Protein AF-A0A1D6FUI3-F1 (afdb_monomer)

Foldseek 3Di:
DFQDPVLLVVLVVLQQVQFDQDPVPRFTKDALVSLVVSLVVSCVPVNDNCNVLSDPVNLVVADADPVRIGGVVVSSVVSVLVRVLVVLLVQLCVLVPVNPQKDALVSQLVSLLVCQVLQQLNPPPDPLCSSLLSNQLSVVQCVQQVPVQQRIGGSVSSSVDVSVVLSVVSNDDDPDDCDLVNLCVRCSGPSNSVVVVVQQVVLCPVPPQAHDLVSVCPRPNNPDDSVRSVVCCVQQADPDVDDDGDPHDDDDDDDDDDDDDDSDDDDDDDDDDDDDDDDDDD

Radius of gyration: 24.37 Å; Cα contacts (8 Å, |Δi|>4): 267; chains: 1; bounding box: 62×45×65 Å

Solvent-accessible surface area (backbone atoms only — not comparable to full-atom values): 17085 Å² total; per-residue (Å²): 119,82,74,54,70,69,45,51,53,53,44,52,52,49,50,65,78,60,40,47,67,37,90,89,76,68,46,54,23,33,39,68,66,42,47,55,49,45,40,51,54,42,32,72,77,70,27,76,68,56,48,80,65,63,36,74,74,53,63,67,72,52,73,57,49,99,84,58,28,29,55,48,63,67,52,50,52,51,52,51,51,54,45,52,55,50,50,53,51,49,59,52,54,74,51,24,87,84,69,81,59,42,33,41,65,67,38,41,25,50,53,49,56,70,45,44,89,65,20,52,69,51,68,84,59,55,77,88,46,50,64,56,48,23,53,55,50,34,51,54,47,40,67,71,45,21,82,80,41,76,68,45,28,37,49,74,49,43,78,70,32,67,63,48,50,50,50,56,57,33,42,54,75,68,93,55,87,76,47,76,67,63,42,53,70,36,78,64,31,66,65,35,49,48,52,55,50,52,56,48,59,71,40,28,82,85,67,78,39,33,64,52,75,73,32,56,41,55,45,80,84,41,71,61,50,69,70,56,55,53,47,52,41,71,75,72,37,74,86,54,98,58,85,77,57,83,54,77,59,95,81,77,81,93,72,96,68,93,72,90,85,79,84,81,57,81,83,87,78,90,78,92,83,77,92,76,90,78,89,83,80,134

pLDDT: mean 80.89, std 24.33, range [20.61, 98.38]

InterPro domains:
  IPR002048 EF-hand domain [PS50222] (83-118)
  IPR002048 EF-hand domain [PS50222] (191-226)
  IPR011992 EF-hand domain pair [SSF47473] (59-233)
  IPR018247 EF-Ha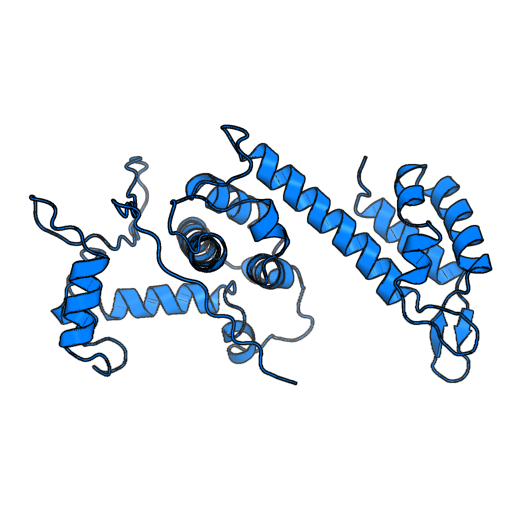nd 1, calcium-binding site [PS00018] (96-108)
  IPR039865 Serine/threonine-protein phosphatase 2A regulatory subunit B'' subunit gamma [PTHR12085] (2-244)

Organism: Zea mays (NCBI:txid4577)

Structure (mmCIF, N/CA/C/O backbone):
data_AF-A0A1D6FUI3-F1
#
_entry.id   AF-A0A1D6FUI3-F1
#
loop_
_atom_site.group_PDB
_atom_site.id
_atom_site.type_symbol
_atom_site.label_atom_id
_atom_site.label_alt_id
_atom_site.label_comp_id
_atom_site.label_asym_id
_atom_site.label_entity_id
_atom_site.label_seq_id
_atom_site.pdbx_PDB_ins_code
_atom_site.Cartn_x
_atom_site.Cartn_y
_atom_site.Cartn_z
_atom_site.occupancy
_atom_site.B_iso_or_equiv
_atom_site.auth_seq_id
_atom_site.auth_comp_id
_atom_site.auth_asym_id
_atom_site.auth_atom_id
_atom_site.pdbx_PDB_model_num
ATOM 1 N N . MET A 1 1 ? 0.658 -14.600 -16.348 1.00 67.56 1 MET A N 1
ATOM 2 C CA . MET A 1 1 ? 1.634 -14.792 -15.258 1.00 67.56 1 MET A CA 1
ATOM 3 C C . MET A 1 1 ? 2.207 -13.432 -14.888 1.00 67.56 1 MET A C 1
ATOM 5 O O . MET A 1 1 ? 2.470 -12.654 -15.803 1.00 67.56 1 MET A O 1
ATOM 9 N N . LEU A 1 2 ? 2.291 -13.111 -13.596 1.00 88.75 2 LEU A N 1
ATOM 10 C CA . LEU A 1 2 ? 2.918 -11.879 -13.103 1.00 88.75 2 LEU A CA 1
ATOM 11 C C . LEU A 1 2 ? 4.449 -11.999 -13.124 1.00 88.75 2 LEU A C 1
ATOM 13 O O . LEU A 1 2 ? 4.964 -13.102 -13.296 1.00 88.75 2 LEU A O 1
ATOM 17 N N . LEU A 1 3 ? 5.142 -10.861 -13.016 1.00 91.50 3 LEU A N 1
ATOM 18 C CA . LEU A 1 3 ? 6.582 -10.843 -12.750 1.00 91.50 3 LEU A CA 1
ATOM 19 C C . LEU A 1 3 ? 6.783 -11.147 -11.258 1.00 91.50 3 LEU A C 1
ATOM 21 O O . LEU A 1 3 ? 6.050 -10.589 -10.443 1.00 91.50 3 LEU A O 1
ATOM 25 N N . ASN A 1 4 ? 7.710 -12.036 -10.921 1.00 91.38 4 ASN A N 1
ATOM 26 C CA . ASN A 1 4 ? 8.163 -12.284 -9.552 1.00 91.38 4 ASN A CA 1
ATOM 27 C C . ASN A 1 4 ? 9.347 -11.355 -9.197 1.00 91.38 4 ASN A C 1
ATOM 29 O O . ASN A 1 4 ? 9.695 -10.477 -9.986 1.00 91.38 4 ASN A O 1
ATOM 33 N N . ALA A 1 5 ? 9.940 -11.528 -8.011 1.00 89.88 5 ALA A N 1
ATOM 34 C CA . ALA A 1 5 ? 11.080 -10.723 -7.564 1.00 89.88 5 ALA A CA 1
ATOM 35 C C . ALA A 1 5 ? 12.290 -10.854 -8.508 1.00 89.88 5 ALA A C 1
ATOM 37 O O . ALA A 1 5 ? 12.749 -9.846 -9.034 1.00 89.88 5 ALA A O 1
ATOM 38 N N . ASP A 1 6 ? 12.705 -12.084 -8.828 1.00 93.94 6 ASP A N 1
ATOM 39 C CA . ASP A 1 6 ? 13.834 -12.345 -9.734 1.00 93.94 6 ASP A CA 1
ATOM 40 C C . ASP A 1 6 ? 13.632 -11.713 -11.123 1.00 93.94 6 ASP A C 1
ATOM 42 O O . ASP A 1 6 ? 14.564 -11.190 -11.731 1.00 93.94 6 ASP A O 1
ATOM 46 N N . ASP A 1 7 ? 12.398 -11.733 -11.638 1.00 95.56 7 ASP A N 1
ATOM 47 C CA . ASP A 1 7 ? 12.050 -11.113 -12.915 1.00 95.56 7 ASP A CA 1
ATOM 48 C C . ASP A 1 7 ? 12.175 -9.584 -12.871 1.00 95.56 7 ASP A C 1
ATOM 50 O O . ASP A 1 7 ? 12.545 -8.963 -13.869 1.00 95.56 7 ASP A O 1
ATOM 54 N N . LEU A 1 8 ? 11.788 -8.967 -11.750 1.00 94.38 8 LEU A N 1
ATOM 55 C CA . LEU A 1 8 ? 11.889 -7.523 -11.549 1.00 94.38 8 LEU A CA 1
ATOM 56 C C . LEU A 1 8 ? 13.357 -7.110 -11.417 1.00 94.38 8 LEU A C 1
ATOM 58 O O . LEU A 1 8 ? 13.773 -6.171 -12.095 1.00 94.38 8 LEU A O 1
ATOM 62 N N . ASP A 1 9 ? 14.154 -7.868 -10.666 1.00 94.81 9 ASP A N 1
ATOM 63 C CA . ASP A 1 9 ? 15.595 -7.642 -10.537 1.00 94.81 9 ASP A CA 1
ATOM 64 C C . ASP A 1 9 ? 16.310 -7.790 -11.885 1.00 94.81 9 ASP A C 1
ATOM 66 O O . ASP A 1 9 ? 17.073 -6.911 -12.292 1.00 94.81 9 ASP A O 1
ATOM 70 N N . ALA A 1 10 ? 15.999 -8.845 -12.644 1.00 96.38 10 ALA A N 1
ATOM 71 C CA . ALA A 1 10 ? 16.524 -9.030 -13.995 1.00 96.38 10 ALA A CA 1
ATOM 72 C C . ALA A 1 10 ? 16.124 -7.876 -14.932 1.00 96.38 10 ALA A C 1
ATOM 74 O O . ALA A 1 10 ? 16.934 -7.409 -15.735 1.00 96.38 10 ALA A O 1
ATOM 75 N N . MET A 1 11 ? 14.890 -7.370 -14.818 1.00 97.19 11 MET A N 1
ATOM 76 C CA . MET A 1 11 ? 14.443 -6.215 -15.599 1.00 97.19 11 MET A CA 1
ATOM 77 C C . MET A 1 11 ? 15.202 -4.944 -15.222 1.00 97.19 11 MET A C 1
ATOM 79 O O . MET A 1 11 ? 15.554 -4.168 -16.109 1.00 97.19 11 MET A O 1
ATOM 83 N N . TRP A 1 12 ? 15.459 -4.728 -13.932 1.00 97.12 12 TRP A N 1
ATOM 84 C CA . TRP A 1 12 ? 16.235 -3.588 -13.458 1.00 97.12 12 TRP A CA 1
ATOM 85 C C . TRP A 1 12 ? 17.663 -3.616 -14.001 1.00 97.12 12 TRP A C 1
ATOM 87 O O . TRP A 1 12 ? 18.123 -2.623 -14.564 1.00 97.12 12 TRP A O 1
ATOM 97 N N . VAL A 1 13 ? 18.330 -4.770 -13.923 1.00 96.44 13 VAL A N 1
ATOM 98 C CA . VAL A 1 13 ? 19.664 -4.970 -14.509 1.00 96.44 13 VAL A CA 1
ATOM 99 C C . VAL A 1 13 ? 19.638 -4.681 -16.011 1.00 96.44 13 VAL A C 1
ATOM 101 O O . VAL A 1 13 ? 20.426 -3.868 -16.491 1.00 96.44 13 VAL A O 1
ATOM 104 N N . CYS A 1 14 ? 18.673 -5.248 -16.741 1.00 96.50 14 CYS A N 1
ATOM 105 C CA . CYS A 1 14 ? 18.536 -5.026 -18.179 1.00 96.50 14 CYS A CA 1
ATOM 106 C C . CYS A 1 14 ? 18.325 -3.545 -18.534 1.00 96.50 14 CYS A C 1
ATOM 108 O O . CYS A 1 14 ? 18.884 -3.071 -19.523 1.00 96.50 14 CYS A O 1
ATOM 110 N N . LEU A 1 15 ? 17.528 -2.807 -17.753 1.00 96.88 15 LEU A N 1
ATOM 111 C CA . LEU A 1 15 ? 17.328 -1.370 -17.948 1.00 96.88 15 LEU A CA 1
ATOM 112 C C . LEU A 1 15 ? 18.642 -0.607 -17.775 1.00 96.88 15 LEU A C 1
ATOM 114 O O . LEU A 1 15 ? 18.976 0.215 -18.623 1.00 96.88 15 LEU A O 1
ATOM 118 N N . ARG A 1 16 ? 19.395 -0.893 -16.709 1.00 96.38 16 ARG A N 1
ATOM 119 C CA . ARG A 1 16 ? 20.653 -0.201 -16.405 1.00 96.38 16 ARG A CA 1
ATOM 120 C C . ARG A 1 16 ? 21.752 -0.476 -17.426 1.00 96.38 16 ARG A C 1
ATOM 122 O O . ARG A 1 16 ? 22.440 0.453 -17.832 1.00 96.38 16 ARG A O 1
ATOM 129 N N . GLU A 1 17 ? 21.893 -1.720 -17.876 1.00 95.38 17 GLU A N 1
ATOM 130 C CA . GLU A 1 17 ? 22.922 -2.112 -18.852 1.00 95.38 17 GLU A CA 1
ATOM 131 C C . GLU A 1 17 ? 22.712 -1.506 -20.246 1.00 95.38 17 GLU A C 1
ATOM 133 O O . GLU A 1 17 ? 23.662 -1.389 -21.016 1.00 95.38 17 GLU A O 1
ATOM 138 N N . ASN A 1 18 ? 21.479 -1.117 -20.572 1.00 93.50 18 ASN A N 1
ATOM 139 C CA . ASN A 1 18 ? 21.094 -0.652 -21.906 1.00 93.50 18 ASN A CA 1
ATOM 140 C C . ASN A 1 18 ? 20.599 0.805 -21.910 1.00 93.50 18 ASN A C 1
ATOM 142 O O . ASN A 1 18 ? 20.028 1.259 -22.902 1.00 93.50 18 ASN A O 1
ATOM 146 N N . CYS A 1 19 ? 20.776 1.534 -20.806 1.00 93.50 19 CYS A N 1
ATOM 147 C CA . CYS A 1 19 ? 20.433 2.950 -20.726 1.00 93.50 19 CYS A CA 1
ATOM 148 C C . CYS A 1 19 ? 21.593 3.849 -21.171 1.00 93.50 19 CYS A C 1
ATOM 150 O O . CYS A 1 19 ? 22.756 3.450 -21.233 1.00 93.50 19 CYS A O 1
ATOM 152 N N . VAL A 1 20 ? 21.260 5.104 -21.451 1.00 93.06 20 VAL A N 1
ATOM 153 C CA . VAL A 1 20 ? 22.206 6.195 -21.662 1.00 93.06 20 VAL A CA 1
ATOM 154 C C . VAL A 1 20 ? 22.301 7.006 -20.377 1.00 93.06 20 VAL A C 1
ATOM 156 O O . VAL A 1 20 ? 21.287 7.457 -19.842 1.00 93.06 20 VAL A O 1
ATOM 159 N N . ILE A 1 21 ? 23.524 7.235 -19.909 1.00 92.44 21 ILE A N 1
ATOM 160 C CA . ILE A 1 21 ? 23.791 8.142 -18.794 1.00 92.44 21 ILE A CA 1
ATOM 161 C C . ILE A 1 21 ? 23.912 9.558 -19.355 1.00 92.44 21 ILE A C 1
ATOM 163 O O . ILE A 1 21 ? 24.654 9.812 -20.301 1.00 92.44 21 ILE A O 1
ATOM 167 N N . ASP A 1 22 ? 23.139 10.479 -18.800 1.00 88.38 22 ASP A N 1
ATOM 168 C CA . ASP A 1 22 ? 23.198 11.894 -19.136 1.00 88.38 22 ASP A CA 1
ATOM 169 C C . ASP A 1 22 ? 24.471 12.517 -18.544 1.00 88.38 22 ASP A C 1
ATOM 171 O O . ASP A 1 22 ? 24.603 12.615 -17.328 1.00 88.38 22 ASP A O 1
ATOM 175 N N . ASP A 1 23 ? 25.412 12.945 -19.388 1.00 85.81 23 ASP A N 1
ATOM 176 C CA . ASP A 1 23 ? 26.725 13.441 -18.941 1.00 85.81 23 ASP A CA 1
ATOM 177 C C . ASP A 1 23 ? 26.648 14.674 -18.023 1.00 85.81 23 ASP A C 1
ATOM 179 O O . ASP A 1 23 ? 27.554 14.916 -17.225 1.00 85.81 23 ASP A O 1
ATOM 183 N N . ALA A 1 24 ? 25.583 15.476 -18.133 1.00 85.94 24 ALA A N 1
ATOM 184 C CA . ALA A 1 24 ? 25.426 16.702 -17.356 1.00 85.94 24 ALA A CA 1
ATOM 185 C C . ALA A 1 24 ? 24.812 16.444 -15.975 1.00 85.94 24 ALA A C 1
ATOM 187 O O . ALA A 1 24 ? 25.145 17.132 -15.011 1.00 85.94 24 ALA A O 1
ATOM 188 N N . THR A 1 25 ? 23.898 15.476 -15.882 1.00 87.38 25 THR A N 1
ATOM 189 C CA . THR A 1 25 ? 23.107 15.216 -14.666 1.00 87.38 25 THR A CA 1
ATOM 190 C C . THR A 1 25 ? 23.429 13.885 -13.988 1.00 87.38 25 THR A C 1
ATOM 192 O O . THR A 1 25 ? 23.028 13.674 -12.848 1.00 87.38 25 THR A O 1
ATOM 195 N N . GLY A 1 26 ? 24.130 12.979 -14.670 1.00 88.62 26 GLY A N 1
ATOM 196 C CA . GLY A 1 26 ? 24.345 11.594 -14.248 1.00 88.62 26 GLY A CA 1
ATOM 197 C C . GLY A 1 26 ? 23.088 10.719 -14.314 1.00 88.62 26 GLY A C 1
ATOM 198 O O . GLY A 1 26 ? 23.107 9.591 -13.829 1.00 88.62 26 GLY A O 1
ATOM 199 N N . ALA A 1 27 ? 21.983 11.219 -14.876 1.00 90.19 27 ALA A N 1
ATOM 200 C CA . ALA A 1 27 ? 20.709 10.509 -14.882 1.00 90.19 27 ALA A CA 1
ATOM 201 C C . ALA A 1 27 ? 20.696 9.353 -15.898 1.00 90.19 27 ALA A C 1
ATOM 203 O O . ALA A 1 27 ? 21.010 9.544 -17.072 1.00 90.19 27 ALA A O 1
ATOM 204 N N . GLU A 1 28 ? 20.255 8.174 -15.459 1.00 96.00 28 GLU A N 1
ATOM 205 C CA . GLU A 1 28 ? 20.045 6.994 -16.306 1.00 96.00 28 GLU A CA 1
ATOM 206 C C . GLU A 1 28 ? 18.728 7.137 -17.105 1.00 96.00 28 GLU A C 1
ATOM 208 O O . GLU A 1 28 ? 17.625 7.206 -16.542 1.00 96.00 28 GLU A O 1
ATOM 213 N N . LYS A 1 29 ? 18.827 7.209 -18.437 1.00 96.44 29 LYS A N 1
ATOM 214 C CA . LYS A 1 29 ? 17.711 7.506 -19.352 1.00 96.44 29 LYS A CA 1
ATOM 215 C C . LYS A 1 29 ? 17.682 6.563 -20.554 1.00 96.44 29 LYS A C 1
ATOM 217 O O . LYS A 1 29 ? 18.692 5.989 -20.928 1.00 96.44 29 LYS A O 1
ATOM 222 N N . MET A 1 30 ? 16.533 6.444 -21.209 1.00 97.31 30 MET A N 1
ATOM 223 C CA . MET A 1 30 ? 16.385 5.672 -22.447 1.00 97.31 30 MET A CA 1
ATOM 224 C C . MET A 1 30 ? 15.485 6.400 -23.448 1.00 97.31 30 MET A C 1
ATOM 226 O O . MET A 1 30 ? 14.469 6.990 -23.070 1.00 97.31 30 MET A O 1
ATOM 230 N N . ASN A 1 31 ? 15.853 6.378 -24.729 1.00 96.88 31 ASN A N 1
ATOM 231 C CA . ASN A 1 31 ? 14.978 6.822 -25.813 1.00 96.88 31 ASN A CA 1
ATOM 232 C C . ASN A 1 31 ? 14.011 5.687 -26.234 1.00 96.88 31 ASN A C 1
ATOM 234 O O . ASN A 1 31 ? 13.982 4.612 -25.633 1.00 96.88 31 ASN A O 1
ATOM 238 N N . TYR A 1 32 ? 13.177 5.919 -27.251 1.00 97.38 32 TYR A N 1
ATOM 239 C CA . TYR A 1 32 ? 12.207 4.911 -27.697 1.00 97.38 32 TYR A CA 1
ATOM 240 C C . TYR A 1 32 ? 12.837 3.704 -28.422 1.00 97.38 32 TYR A C 1
ATOM 242 O O . TYR A 1 32 ? 12.298 2.598 -28.356 1.00 97.38 32 TYR A O 1
ATOM 250 N N . GLU A 1 33 ? 13.965 3.894 -29.105 1.00 97.06 33 GLU A N 1
ATOM 251 C CA . GLU A 1 33 ? 14.728 2.809 -29.729 1.00 97.06 33 GLU A CA 1
ATOM 252 C C . GLU A 1 33 ? 15.352 1.906 -28.658 1.00 97.06 33 GLU A C 1
ATOM 254 O O . GLU A 1 33 ? 15.118 0.696 -28.679 1.00 97.06 33 GLU A O 1
ATOM 259 N N . ASP A 1 34 ? 16.008 2.500 -27.655 1.00 97.19 34 ASP A N 1
ATOM 260 C CA . ASP A 1 34 ? 16.536 1.801 -26.476 1.00 97.19 34 ASP A CA 1
ATOM 261 C C . ASP A 1 34 ? 15.417 1.016 -25.775 1.00 97.19 34 ASP A C 1
ATOM 263 O O . ASP A 1 34 ? 15.559 -0.167 -25.475 1.00 97.19 34 ASP A O 1
ATOM 267 N N . PHE A 1 35 ? 14.248 1.640 -25.586 1.00 97.81 35 PHE A N 1
ATOM 268 C CA . PHE A 1 35 ? 13.070 1.007 -24.991 1.00 97.81 35 PHE A CA 1
ATOM 269 C C . PHE A 1 35 ? 12.616 -0.245 -25.757 1.00 97.81 35 PHE A C 1
ATOM 271 O O . PHE A 1 35 ? 12.266 -1.255 -25.144 1.00 97.81 35 PHE A O 1
ATOM 278 N N . CYS A 1 36 ? 12.623 -0.205 -27.094 1.00 97.62 36 CYS A N 1
ATOM 279 C CA . CYS A 1 36 ? 12.283 -1.358 -27.931 1.00 97.62 36 CYS A CA 1
ATOM 280 C C . CYS A 1 36 ? 13.367 -2.446 -27.884 1.00 97.62 36 CYS A C 1
ATOM 282 O O . CYS A 1 36 ? 13.050 -3.641 -27.893 1.00 97.62 36 CYS A O 1
ATOM 284 N N . HIS A 1 37 ? 14.637 -2.047 -27.812 1.00 97.06 37 HIS A N 1
ATOM 285 C CA . HIS A 1 37 ? 15.751 -2.974 -27.661 1.00 97.06 37 HIS A CA 1
ATOM 286 C C . HIS A 1 37 ? 15.686 -3.703 -26.313 1.00 97.06 37 HIS A C 1
ATOM 288 O O . HIS A 1 37 ? 15.616 -4.932 -26.285 1.00 97.06 37 HIS A O 1
ATOM 294 N N . ILE A 1 38 ? 15.569 -2.957 -25.211 1.00 97.19 38 ILE A N 1
ATOM 295 C CA . ILE A 1 38 ? 15.394 -3.482 -23.849 1.00 97.19 38 ILE A CA 1
ATOM 296 C C . ILE A 1 38 ? 14.188 -4.418 -23.781 1.00 97.19 38 ILE A C 1
ATOM 298 O O . ILE A 1 38 ? 14.271 -5.480 -23.171 1.00 97.19 38 ILE A O 1
ATOM 302 N N . ALA A 1 39 ? 13.078 -4.082 -24.446 1.00 97.31 39 ALA A N 1
ATOM 303 C CA . ALA A 1 39 ? 11.911 -4.958 -24.511 1.00 97.31 39 ALA A CA 1
ATOM 304 C C . ALA A 1 39 ? 12.240 -6.339 -25.098 1.00 97.31 39 ALA A C 1
ATOM 306 O O . ALA A 1 39 ? 11.708 -7.350 -24.634 1.00 97.31 39 ALA A O 1
ATOM 307 N N . THR A 1 40 ? 13.104 -6.382 -26.115 1.00 96.62 40 THR A N 1
ATOM 308 C CA . THR A 1 40 ? 13.555 -7.623 -26.757 1.00 96.62 40 THR A CA 1
ATOM 309 C C . THR A 1 40 ? 14.434 -8.420 -25.799 1.00 96.62 40 THR A C 1
ATOM 311 O O . THR A 1 40 ? 14.117 -9.574 -25.518 1.00 96.62 40 THR A O 1
ATOM 314 N N . VAL A 1 41 ? 15.439 -7.777 -25.198 1.00 96.31 41 VAL A N 1
ATOM 315 C CA . VAL A 1 41 ? 16.354 -8.402 -24.228 1.00 96.31 41 VAL A CA 1
ATOM 316 C C . VAL A 1 41 ? 15.598 -8.940 -23.005 1.00 96.31 41 VAL A C 1
ATOM 318 O O . VAL A 1 41 ? 15.722 -10.112 -22.656 1.00 96.31 41 VAL A O 1
ATOM 321 N N . CYS A 1 42 ? 14.718 -8.136 -22.404 1.00 96.06 42 CYS A N 1
ATOM 322 C CA . CYS A 1 42 ? 13.833 -8.567 -21.320 1.00 96.06 42 CYS A CA 1
ATOM 323 C C . CYS A 1 42 ? 12.939 -9.741 -21.738 1.00 96.06 42 CYS A C 1
ATOM 325 O O . CYS A 1 42 ? 12.668 -10.629 -20.935 1.00 96.06 42 CYS A O 1
ATOM 327 N N . THR A 1 43 ? 12.448 -9.770 -22.979 1.00 95.75 43 THR A N 1
ATOM 328 C CA . THR A 1 43 ? 11.606 -10.877 -23.453 1.00 95.75 43 THR A CA 1
ATOM 329 C C . THR A 1 43 ? 12.403 -12.175 -23.581 1.00 95.75 43 THR A C 1
ATOM 331 O O . THR A 1 43 ? 11.852 -13.241 -23.309 1.00 95.75 43 THR A O 1
ATOM 334 N N . GLU A 1 44 ? 13.675 -12.099 -23.965 1.00 95.25 44 GLU A N 1
ATOM 335 C CA . GLU A 1 44 ? 14.574 -13.254 -24.060 1.00 95.25 44 GLU A CA 1
ATOM 336 C C . GLU A 1 44 ? 14.989 -13.778 -22.681 1.00 95.25 44 GLU A C 1
ATOM 338 O O . GLU A 1 44 ? 14.961 -14.987 -22.461 1.00 95.25 44 GLU A O 1
ATOM 343 N N . GLN A 1 45 ? 15.315 -12.884 -21.742 1.00 93.88 45 GLN A N 1
ATOM 344 C CA . GLN A 1 45 ? 15.790 -13.260 -20.405 1.00 93.88 45 GLN A CA 1
ATOM 345 C C . GLN A 1 45 ? 14.655 -13.647 -19.441 1.00 93.88 45 GLN A C 1
ATOM 347 O O . GLN A 1 45 ? 14.771 -14.622 -18.705 1.00 93.88 45 GLN A O 1
ATOM 352 N N . ILE A 1 46 ? 13.545 -12.901 -19.450 1.00 95.06 46 ILE A N 1
ATOM 353 C CA . ILE A 1 46 ? 12.444 -13.021 -18.472 1.00 95.06 46 ILE A CA 1
ATOM 354 C C . ILE A 1 46 ? 11.234 -13.760 -19.073 1.00 95.06 46 ILE A C 1
ATOM 356 O O . ILE A 1 46 ? 10.436 -14.383 -18.366 1.00 95.06 46 ILE A O 1
ATOM 360 N N . GLY A 1 47 ? 11.057 -13.696 -20.395 1.00 94.44 47 GLY A N 1
ATOM 361 C CA . GLY A 1 47 ? 9.930 -14.294 -21.113 1.00 94.44 47 GLY A CA 1
ATOM 362 C C . GLY A 1 47 ? 8.779 -13.323 -21.411 1.00 94.44 47 GLY A C 1
ATOM 363 O O . GLY A 1 47 ? 8.766 -12.160 -21.021 1.00 94.44 47 GLY A O 1
ATOM 364 N N . GLN A 1 48 ? 7.734 -13.816 -22.088 1.00 93.88 48 GLN A N 1
ATOM 365 C CA . GLN A 1 48 ? 6.659 -12.987 -22.676 1.00 93.88 48 GLN A CA 1
ATOM 366 C C . GLN A 1 48 ? 5.846 -12.136 -21.677 1.00 93.88 48 GLN A C 1
ATOM 368 O O . GLN A 1 48 ? 5.151 -11.200 -22.078 1.00 93.88 48 GLN A O 1
ATOM 373 N N . LYS A 1 49 ? 5.911 -12.437 -20.376 1.00 92.56 49 LYS A N 1
ATOM 374 C CA . LYS A 1 49 ? 5.177 -11.728 -19.312 1.00 92.56 49 LYS A CA 1
ATOM 375 C C . LYS A 1 49 ? 5.588 -10.256 -19.150 1.00 92.56 49 LYS A C 1
ATOM 377 O O . LYS A 1 49 ? 4.757 -9.452 -18.721 1.00 92.56 49 LYS A O 1
ATOM 382 N N . CYS A 1 50 ? 6.812 -9.881 -19.530 1.00 92.31 50 CYS A N 1
ATOM 383 C CA . CYS A 1 50 ? 7.293 -8.497 -19.453 1.00 92.31 50 CYS A CA 1
ATOM 384 C C . CYS A 1 50 ? 6.805 -7.622 -20.626 1.00 92.31 50 CYS A C 1
ATOM 386 O O . CYS A 1 50 ? 6.649 -6.410 -20.482 1.00 92.31 50 CYS A O 1
ATOM 388 N N . LYS A 1 51 ? 6.461 -8.231 -21.768 1.00 92.94 51 LYS A N 1
ATOM 389 C CA . LYS A 1 51 ? 6.152 -7.537 -23.030 1.00 92.94 51 LYS A CA 1
ATOM 390 C C . LYS A 1 51 ? 5.026 -6.506 -22.918 1.00 92.94 51 LYS A C 1
ATOM 392 O O . LYS A 1 51 ? 5.064 -5.464 -23.563 1.00 92.94 51 LYS A O 1
ATOM 397 N N . ARG A 1 52 ? 4.034 -6.759 -22.058 1.00 94.00 52 ARG A N 1
ATOM 398 C CA . ARG A 1 52 ? 2.909 -5.834 -21.808 1.00 94.00 52 ARG A CA 1
ATOM 399 C C . ARG A 1 52 ? 3.341 -4.472 -21.249 1.00 94.00 52 ARG A C 1
ATOM 401 O O . ARG A 1 52 ? 2.606 -3.499 -21.403 1.00 94.00 52 ARG A O 1
ATOM 408 N N . PHE A 1 53 ? 4.499 -4.399 -20.591 1.00 96.56 53 PHE A N 1
ATOM 409 C CA . PHE A 1 53 ? 5.034 -3.150 -20.050 1.00 96.56 53 PHE A CA 1
ATOM 410 C C . PHE A 1 53 ? 5.696 -2.303 -21.139 1.00 96.56 53 PHE A C 1
ATOM 412 O O . PHE A 1 53 ? 5.577 -1.079 -21.108 1.00 96.56 53 PHE A O 1
ATOM 419 N N . PHE A 1 54 ? 6.256 -2.943 -22.165 1.00 96.94 54 PHE A N 1
ATOM 420 C CA . PHE A 1 54 ? 6.972 -2.301 -23.263 1.00 96.94 54 PHE A CA 1
ATOM 421 C C . PHE A 1 54 ? 6.074 -1.941 -24.458 1.00 96.94 54 PHE A C 1
ATOM 423 O O . PHE A 1 54 ? 6.341 -2.300 -25.602 1.00 96.94 54 PHE A O 1
ATOM 430 N N . SER A 1 55 ? 4.974 -1.228 -24.204 1.00 96.94 55 SER A N 1
ATOM 431 C CA . SER A 1 55 ? 4.106 -0.706 -25.271 1.00 96.94 55 SER A CA 1
ATOM 432 C C . SER A 1 55 ? 4.407 0.769 -25.576 1.00 96.94 55 SER A C 1
ATOM 434 O O . SER A 1 55 ? 4.771 1.507 -24.654 1.00 96.94 55 SER A O 1
ATOM 436 N N . PRO A 1 56 ? 4.179 1.249 -26.819 1.00 97.38 56 PRO A N 1
ATOM 437 C CA . PRO A 1 56 ? 4.303 2.674 -27.138 1.00 97.38 56 PRO A CA 1
ATOM 438 C C . PRO A 1 56 ? 3.438 3.544 -26.215 1.00 97.38 56 PRO A C 1
ATOM 440 O O . PRO A 1 56 ? 3.871 4.590 -25.739 1.00 97.38 56 PRO A O 1
ATOM 443 N N . SER A 1 57 ? 2.228 3.078 -25.888 1.00 97.25 57 SER A N 1
ATOM 444 C CA . SER A 1 57 ? 1.317 3.772 -24.975 1.00 97.25 57 SER A CA 1
ATOM 445 C C . SER A 1 57 ? 1.879 3.909 -23.561 1.00 97.25 57 SER A C 1
ATOM 447 O O . SER A 1 57 ? 1.602 4.911 -22.911 1.00 97.25 57 SER A O 1
ATOM 449 N N . ASN A 1 58 ? 2.659 2.938 -23.074 1.00 97.00 58 ASN A N 1
ATOM 450 C CA . ASN A 1 58 ? 3.320 3.056 -21.776 1.00 97.00 58 ASN A CA 1
ATOM 451 C C . ASN A 1 58 ? 4.499 4.024 -21.834 1.00 97.00 58 ASN A C 1
ATOM 453 O O . ASN A 1 58 ? 4.577 4.881 -20.964 1.00 97.00 58 ASN A O 1
ATOM 457 N N . PHE A 1 59 ? 5.345 3.959 -22.867 1.00 97.81 59 PHE A N 1
ATOM 458 C CA . PHE A 1 59 ? 6.436 4.925 -23.059 1.00 97.81 59 PHE A CA 1
ATOM 459 C C . PHE A 1 59 ? 5.914 6.372 -23.074 1.00 97.81 59 PHE A C 1
ATOM 461 O O . PHE A 1 59 ? 6.484 7.275 -22.464 1.00 97.81 59 PHE A O 1
ATOM 468 N N . MET A 1 60 ? 4.759 6.594 -23.707 1.00 97.31 60 MET A N 1
ATOM 469 C CA . MET A 1 60 ? 4.158 7.922 -23.789 1.00 97.31 60 MET A CA 1
ATOM 470 C C . MET A 1 60 ? 3.674 8.493 -22.448 1.00 97.31 60 MET A C 1
ATOM 472 O O . MET A 1 60 ? 3.536 9.711 -22.371 1.00 97.31 60 MET A O 1
ATOM 476 N N . LYS A 1 61 ? 3.481 7.674 -21.401 1.00 96.56 61 LYS A N 1
ATOM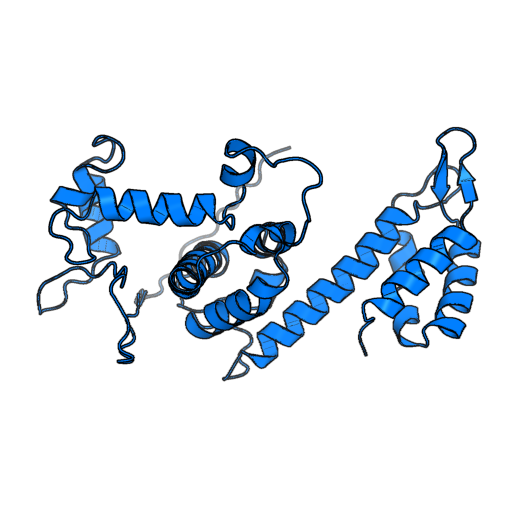 477 C CA . LYS A 1 61 ? 3.046 8.135 -20.065 1.00 96.56 61 LYS A CA 1
ATOM 478 C C . LYS A 1 61 ? 4.106 8.934 -19.313 1.00 96.56 61 LYS A C 1
ATOM 480 O O . LYS A 1 61 ? 3.751 9.671 -18.401 1.00 96.56 61 LYS A O 1
ATOM 485 N N . PHE A 1 62 ? 5.377 8.752 -19.653 1.00 97.12 62 PHE A N 1
ATOM 486 C CA . PHE A 1 62 ? 6.486 9.362 -18.928 1.00 97.12 62 PHE A CA 1
ATOM 487 C C . PHE A 1 62 ? 6.868 10.704 -19.544 1.00 97.12 62 PHE A C 1
ATOM 489 O O . PHE A 1 62 ? 6.773 10.896 -20.766 1.00 97.12 62 PHE A O 1
ATOM 496 N N . GLU A 1 63 ? 7.299 11.622 -18.683 1.00 95.19 63 GLU A N 1
ATOM 497 C CA . GLU A 1 63 ? 7.896 12.888 -19.091 1.00 95.19 63 GLU A CA 1
ATOM 498 C C . GLU A 1 63 ? 9.156 12.622 -19.916 1.00 95.19 63 GLU A C 1
ATOM 500 O O . GLU A 1 63 ? 9.929 11.709 -19.614 1.00 95.19 63 GLU A O 1
ATOM 505 N N . LYS A 1 64 ? 9.307 13.387 -20.998 1.00 95.50 64 LYS A N 1
ATOM 506 C CA . LYS A 1 64 ? 10.414 13.259 -21.943 1.00 95.50 64 LYS A CA 1
ATOM 507 C C . LYS A 1 64 ? 11.251 14.516 -21.874 1.00 95.50 64 LYS A C 1
ATOM 509 O O . LYS A 1 64 ? 10.690 15.607 -21.825 1.00 95.50 64 LYS A O 1
ATOM 514 N N . ASP A 1 65 ? 12.564 14.350 -21.911 1.00 93.62 65 ASP A N 1
ATOM 515 C CA . ASP A 1 65 ? 13.460 15.482 -22.105 1.00 93.62 65 ASP A CA 1
ATOM 516 C C . ASP A 1 65 ? 13.444 15.981 -23.561 1.00 93.62 65 ASP A C 1
ATOM 518 O O . ASP A 1 65 ? 12.779 15.410 -24.434 1.00 93.62 65 ASP A O 1
ATOM 522 N N . ASP A 1 66 ? 14.208 17.041 -23.835 1.00 92.38 66 ASP A N 1
ATOM 523 C CA . ASP A 1 66 ? 14.329 17.646 -25.168 1.00 92.38 66 ASP A CA 1
ATOM 524 C C . ASP A 1 66 ? 14.847 16.665 -26.236 1.00 92.38 66 ASP A C 1
ATOM 526 O O . ASP A 1 66 ? 14.649 16.874 -27.432 1.00 92.38 66 ASP A O 1
ATOM 530 N N . SER A 1 67 ? 15.494 15.573 -25.814 1.00 91.38 67 SER A N 1
ATOM 531 C CA . SER A 1 67 ? 15.977 14.495 -26.685 1.00 91.38 67 SER A CA 1
ATOM 532 C C . SER A 1 67 ? 14.975 13.342 -26.825 1.00 91.38 67 SER A C 1
ATOM 534 O O . SER A 1 67 ? 15.298 12.314 -27.423 1.00 91.38 67 SER A O 1
ATOM 536 N N . GLY A 1 68 ? 13.765 13.479 -26.276 1.00 94.19 68 GLY A N 1
ATOM 537 C CA . GLY A 1 68 ? 12.727 12.453 -26.319 1.00 94.19 68 GLY A CA 1
ATOM 538 C C . GLY A 1 68 ? 12.993 11.252 -25.406 1.00 94.19 68 GLY A C 1
ATOM 539 O O . GLY A 1 68 ? 12.400 10.193 -25.624 1.00 94.19 68 GLY A O 1
ATOM 540 N N . ARG A 1 69 ? 13.884 11.381 -24.415 1.00 96.12 69 ARG A N 1
ATOM 541 C CA . ARG A 1 69 ? 14.279 10.294 -23.505 1.00 96.12 69 ARG A CA 1
ATOM 542 C C . ARG A 1 69 ? 13.463 10.326 -22.224 1.00 96.12 69 ARG A C 1
ATOM 544 O O . ARG A 1 69 ? 13.092 11.397 -21.752 1.00 96.12 69 ARG A O 1
ATOM 551 N N . ILE A 1 70 ? 13.235 9.156 -21.637 1.00 97.31 70 ILE A N 1
ATOM 552 C CA . ILE A 1 70 ? 12.569 8.994 -20.340 1.00 97.31 70 ILE A CA 1
ATOM 553 C C . ILE A 1 70 ? 13.558 8.428 -19.318 1.00 97.31 70 ILE A C 1
ATOM 555 O O . ILE A 1 70 ? 14.436 7.644 -19.676 1.00 97.31 70 ILE A O 1
ATOM 559 N N . ALA A 1 71 ? 13.427 8.807 -18.048 1.00 96.69 71 ALA A N 1
ATOM 560 C CA . ALA A 1 71 ? 14.245 8.235 -16.979 1.00 96.69 71 ALA A CA 1
ATOM 561 C C . ALA A 1 71 ? 13.861 6.766 -16.719 1.00 96.69 71 ALA A C 1
ATOM 563 O O . ALA A 1 71 ? 12.671 6.430 -16.675 1.00 96.69 71 ALA A O 1
ATOM 564 N N . ILE A 1 72 ? 14.853 5.890 -16.517 1.00 97.25 72 ILE A N 1
ATOM 565 C CA . ILE A 1 72 ? 14.587 4.449 -16.358 1.00 97.25 72 ILE A CA 1
ATOM 566 C C . ILE A 1 72 ? 13.970 4.106 -14.997 1.00 97.25 72 ILE A C 1
ATOM 568 O O . ILE A 1 72 ? 13.124 3.216 -14.921 1.00 97.25 72 ILE A O 1
ATOM 572 N N . LEU A 1 73 ? 14.326 4.840 -13.935 1.00 95.06 73 LEU A N 1
ATOM 573 C CA . LEU A 1 73 ? 13.828 4.585 -12.580 1.00 95.06 73 LEU A CA 1
ATOM 574 C C . LEU A 1 73 ? 12.305 4.799 -12.468 1.00 95.06 73 LEU A C 1
ATOM 576 O O . LEU A 1 73 ? 11.619 3.871 -12.039 1.00 95.06 73 LEU A O 1
ATOM 580 N N . PRO A 1 74 ? 11.715 5.931 -12.913 1.00 95.75 74 PRO A N 1
ATOM 581 C CA . PRO A 1 74 ? 10.259 6.081 -12.942 1.00 95.75 74 PRO A CA 1
ATOM 582 C C . PRO A 1 74 ? 9.539 4.988 -13.742 1.00 95.75 74 PRO A C 1
ATOM 584 O O . PRO A 1 74 ? 8.466 4.536 -13.337 1.00 95.75 74 PRO A O 1
ATOM 587 N N . PHE A 1 75 ? 10.120 4.535 -14.859 1.00 97.62 75 PHE A N 1
ATOM 588 C CA . PHE A 1 75 ? 9.562 3.423 -15.629 1.00 97.62 75 PHE A CA 1
ATOM 589 C C . PHE A 1 75 ? 9.591 2.108 -14.841 1.00 97.62 75 PHE A C 1
ATOM 591 O O . PHE A 1 75 ? 8.573 1.417 -14.770 1.00 97.62 75 PHE A O 1
ATOM 598 N N . TYR A 1 76 ? 10.716 1.785 -14.205 1.00 96.62 76 TYR A N 1
ATOM 599 C CA . TYR A 1 76 ? 10.843 0.593 -13.371 1.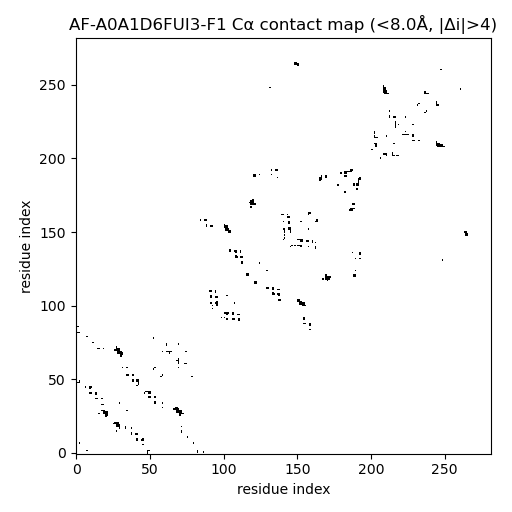00 96.62 76 TYR A CA 1
ATOM 600 C C . TYR A 1 76 ? 9.850 0.603 -12.199 1.00 96.62 76 TYR A C 1
ATOM 602 O O . TYR A 1 76 ? 9.102 -0.358 -12.008 1.00 96.62 76 TYR A O 1
ATOM 610 N N . LEU A 1 77 ? 9.733 1.734 -11.495 1.00 92.69 77 LEU A N 1
ATOM 611 C CA . LEU A 1 77 ? 8.763 1.915 -10.411 1.00 92.69 77 LEU A CA 1
ATOM 612 C C . LEU A 1 77 ? 7.313 1.763 -10.894 1.00 92.69 77 LEU A C 1
ATOM 614 O O . LEU A 1 77 ? 6.472 1.217 -10.179 1.00 92.69 77 LEU A O 1
ATOM 618 N N . TYR A 1 78 ? 6.999 2.186 -12.123 1.00 95.81 78 TYR A N 1
ATOM 619 C CA . TYR A 1 78 ? 5.694 1.929 -12.736 1.00 95.81 78 TYR A CA 1
ATOM 620 C C . TYR A 1 78 ? 5.432 0.430 -12.947 1.00 95.81 78 TYR A C 1
ATOM 622 O O . TYR A 1 78 ? 4.317 -0.039 -12.678 1.00 95.81 78 TYR A O 1
ATOM 630 N N . VAL A 1 79 ? 6.430 -0.325 -13.418 1.00 96.00 79 VAL A N 1
ATOM 631 C CA . VAL A 1 79 ? 6.315 -1.780 -13.595 1.00 96.00 79 VAL A CA 1
ATOM 632 C C . VAL A 1 79 ? 6.094 -2.455 -12.246 1.00 96.00 79 VAL A C 1
ATOM 634 O O . VAL A 1 79 ? 5.095 -3.164 -12.099 1.00 96.00 79 VAL A O 1
ATOM 637 N N . MET A 1 80 ? 6.948 -2.168 -11.257 1.00 92.62 80 MET A N 1
ATOM 638 C CA . MET A 1 80 ? 6.810 -2.670 -9.888 1.00 92.62 80 MET A CA 1
ATOM 639 C C . MET A 1 80 ? 5.417 -2.378 -9.332 1.00 92.62 80 MET A C 1
ATOM 641 O O . MET A 1 80 ? 4.688 -3.303 -8.987 1.00 92.62 80 MET A O 1
ATOM 645 N N . ARG A 1 81 ? 4.985 -1.110 -9.347 1.00 91.50 81 ARG A N 1
ATOM 646 C CA . ARG A 1 81 ? 3.667 -0.703 -8.839 1.00 91.50 81 ARG A CA 1
ATOM 647 C C . ARG A 1 81 ? 2.528 -1.440 -9.535 1.00 91.50 81 ARG A C 1
ATOM 649 O O . ARG A 1 81 ? 1.565 -1.841 -8.887 1.00 91.50 81 ARG A O 1
ATOM 656 N N . THR A 1 82 ? 2.617 -1.631 -10.851 1.00 93.56 82 THR A N 1
ATOM 657 C CA . THR A 1 82 ? 1.593 -2.363 -11.609 1.00 93.56 82 THR A CA 1
ATOM 658 C C . THR A 1 82 ? 1.542 -3.836 -11.200 1.00 93.56 82 THR A C 1
ATOM 660 O O . THR A 1 82 ? 0.451 -4.397 -11.074 1.00 93.56 82 THR A O 1
ATOM 663 N N . VAL A 1 83 ? 2.698 -4.468 -10.983 1.00 93.38 83 VAL A N 1
ATOM 664 C CA . VAL A 1 83 ? 2.788 -5.850 -10.494 1.00 93.38 83 VAL A CA 1
ATOM 665 C C . VAL A 1 83 ? 2.228 -5.950 -9.077 1.00 93.38 83 VAL A C 1
ATOM 667 O O . VAL A 1 83 ? 1.307 -6.737 -8.878 1.00 93.38 83 VAL A O 1
ATOM 670 N N . SER A 1 84 ? 2.672 -5.101 -8.146 1.00 91.81 84 SER A N 1
ATOM 671 C CA . SER A 1 84 ? 2.216 -5.092 -6.749 1.00 91.81 84 SER A CA 1
ATOM 672 C C . SER A 1 84 ? 0.711 -4.859 -6.625 1.00 91.81 84 SER A C 1
ATOM 674 O O . SER A 1 84 ? 0.038 -5.589 -5.908 1.00 91.81 84 SER A O 1
ATOM 676 N N . LEU A 1 85 ? 0.140 -3.907 -7.376 1.00 93.62 85 LEU A N 1
ATOM 677 C CA . LEU A 1 85 ? -1.312 -3.682 -7.380 1.00 93.62 85 LEU A CA 1
ATOM 678 C C . LEU A 1 85 ? -2.085 -4.852 -7.997 1.00 93.62 85 LEU A C 1
ATOM 680 O O . LEU A 1 85 ? -3.217 -5.120 -7.598 1.00 93.62 85 LEU A O 1
ATOM 684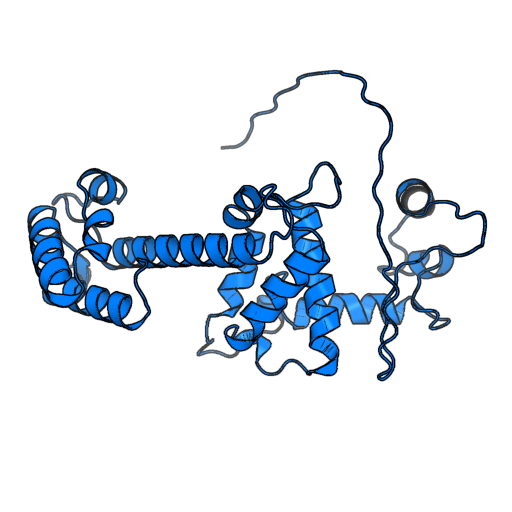 N N . THR A 1 86 ? -1.503 -5.544 -8.981 1.00 95.12 86 THR A N 1
ATOM 685 C CA . THR A 1 86 ? -2.148 -6.735 -9.545 1.00 95.12 86 THR A CA 1
ATOM 686 C C . THR A 1 86 ? -2.086 -7.903 -8.566 1.00 95.12 86 THR A C 1
ATOM 688 O O . THR A 1 86 ? -3.085 -8.601 -8.437 1.00 95.12 86 THR A O 1
ATOM 691 N N . GLN A 1 87 ? -0.966 -8.086 -7.862 1.00 94.75 87 GLN A N 1
ATOM 692 C CA . GLN A 1 87 ? -0.824 -9.107 -6.826 1.00 94.75 87 GLN A CA 1
ATOM 693 C C . GLN A 1 87 ? -1.798 -8.846 -5.674 1.00 94.75 87 GLN A C 1
ATOM 695 O O . GLN A 1 87 ? -2.635 -9.694 -5.405 1.00 94.75 87 GLN A O 1
ATOM 700 N N . ALA A 1 88 ? -1.822 -7.626 -5.129 1.00 96.12 88 ALA A N 1
ATOM 701 C CA . ALA A 1 88 ? -2.769 -7.233 -4.087 1.00 96.12 88 ALA A CA 1
ATOM 702 C C . ALA A 1 88 ? -4.229 -7.473 -4.501 1.00 96.12 88 ALA A C 1
ATOM 704 O O . ALA A 1 88 ? -5.048 -7.906 -3.698 1.00 96.12 88 ALA A O 1
ATOM 705 N N . ARG A 1 89 ? -4.570 -7.228 -5.775 1.00 97.62 89 ARG A N 1
ATOM 706 C CA . ARG A 1 89 ? -5.907 -7.535 -6.292 1.00 97.62 89 ARG A CA 1
ATOM 707 C C . ARG A 1 89 ? -6.206 -9.031 -6.267 1.00 97.62 89 ARG A C 1
ATOM 709 O O . ARG A 1 89 ? -7.338 -9.386 -5.955 1.00 97.62 89 ARG A O 1
ATOM 716 N N . ILE A 1 90 ? -5.247 -9.868 -6.662 1.00 96.38 90 ILE A N 1
ATOM 717 C CA . ILE A 1 90 ? -5.390 -11.328 -6.638 1.00 96.38 90 ILE A CA 1
ATOM 718 C C . ILE A 1 90 ? -5.569 -11.784 -5.193 1.00 96.38 90 ILE A C 1
ATOM 720 O O . ILE A 1 90 ? -6.594 -12.384 -4.903 1.00 96.38 90 ILE A O 1
ATOM 724 N N . ASP A 1 91 ? -4.671 -11.383 -4.293 1.00 96.94 91 ASP A N 1
ATOM 725 C CA . ASP A 1 91 ? -4.696 -11.761 -2.875 1.00 96.94 91 ASP A CA 1
ATOM 726 C C . ASP A 1 91 ? -6.027 -11.385 -2.206 1.00 96.94 91 ASP A C 1
ATOM 728 O O . ASP A 1 91 ? -6.639 -12.188 -1.510 1.00 96.94 91 ASP A O 1
ATOM 732 N N . MET A 1 92 ? -6.529 -10.170 -2.456 1.00 98.06 92 MET A N 1
ATOM 733 C CA . MET A 1 92 ? -7.841 -9.749 -1.956 1.00 98.06 92 MET A CA 1
ATOM 734 C C . MET A 1 92 ? -8.986 -10.554 -2.580 1.00 98.06 92 MET A C 1
ATOM 736 O O . MET A 1 92 ? -9.954 -10.851 -1.898 1.00 98.06 92 MET A O 1
ATOM 740 N N . SER A 1 93 ? -8.900 -10.900 -3.868 1.00 97.75 93 SER A N 1
ATOM 741 C CA . SER A 1 93 ? -9.954 -11.679 -4.536 1.00 97.75 93 SER A CA 1
ATOM 742 C C . SER A 1 93 ? -9.973 -13.141 -4.080 1.00 97.75 93 SER A C 1
ATOM 744 O O . SER A 1 93 ? -11.013 -13.776 -4.156 1.00 97.75 93 SER A O 1
ATOM 746 N N . GLU A 1 94 ? -8.843 -13.686 -3.623 1.00 97.81 94 GLU A N 1
ATOM 747 C CA . GLU A 1 94 ? -8.782 -15.022 -3.012 1.00 97.81 94 GLU A CA 1
ATOM 748 C C . GLU A 1 94 ? -9.448 -15.059 -1.630 1.00 97.81 94 GLU A C 1
ATOM 750 O O . GLU A 1 94 ? -9.915 -16.114 -1.206 1.00 97.81 94 GLU A O 1
ATOM 755 N N . LEU A 1 95 ? -9.501 -13.912 -0.946 1.00 97.75 95 LEU A N 1
ATOM 756 C CA . LEU A 1 95 ? -10.151 -13.745 0.355 1.00 97.75 95 LEU A CA 1
ATOM 757 C C . LEU A 1 95 ? -11.626 -13.340 0.258 1.00 97.75 95 LEU A C 1
ATOM 759 O O . LEU A 1 95 ? -12.297 -13.368 1.277 1.00 97.75 95 LEU A O 1
ATOM 763 N N . ASP A 1 96 ? -12.105 -12.946 -0.921 1.00 97.81 96 ASP A N 1
ATOM 764 C CA . ASP A 1 96 ? -13.499 -12.582 -1.200 1.00 97.81 96 ASP A CA 1
ATOM 765 C C . ASP A 1 96 ? -14.345 -13.863 -1.340 1.00 97.81 96 ASP A C 1
ATOM 767 O O . ASP A 1 96 ? -14.444 -14.453 -2.424 1.00 97.81 96 ASP A O 1
ATOM 771 N N . GLU A 1 97 ? -14.909 -14.336 -0.221 1.00 95.56 97 GLU A N 1
ATOM 772 C CA . GLU A 1 97 ? -15.555 -15.653 -0.126 1.00 95.56 97 GLU A CA 1
ATOM 773 C C . GLU A 1 97 ? -16.806 -15.781 -1.013 1.00 95.56 97 GLU A C 1
ATOM 775 O O . GLU A 1 97 ? -17.114 -16.876 -1.497 1.00 95.56 97 GLU A O 1
ATOM 780 N N . ASP A 1 98 ? -17.533 -14.680 -1.242 1.00 95.06 98 ASP A N 1
ATOM 781 C CA . ASP A 1 98 ? -18.749 -14.652 -2.066 1.00 95.06 98 ASP A CA 1
ATOM 782 C C . ASP A 1 98 ? -18.521 -14.138 -3.501 1.00 95.06 98 ASP A C 1
ATOM 784 O O . ASP A 1 98 ? -19.429 -14.213 -4.340 1.00 95.06 98 ASP A O 1
ATOM 788 N N . SER A 1 99 ? -17.288 -13.718 -3.812 1.00 96.12 99 SER A N 1
ATOM 789 C CA . SER A 1 99 ? -16.848 -13.227 -5.120 1.00 96.12 99 SER A CA 1
ATOM 790 C C . SER A 1 99 ? -17.644 -12.015 -5.621 1.00 96.12 99 SER A C 1
ATOM 792 O O . SER A 1 99 ? -17.826 -11.838 -6.836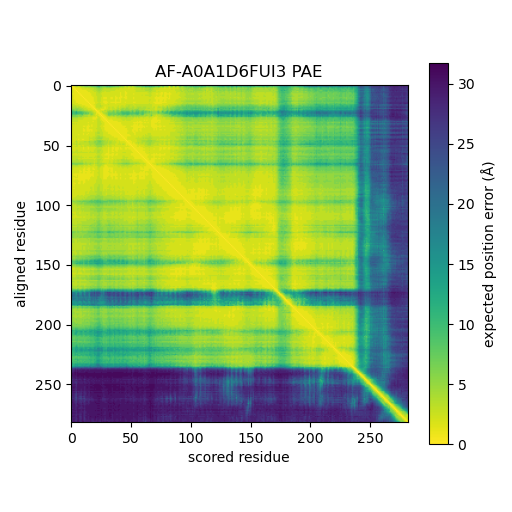 1.00 96.12 99 SER A O 1
ATOM 794 N N . ASP A 1 100 ? -18.145 -11.172 -4.714 1.00 96.38 100 ASP A N 1
ATOM 795 C CA . ASP A 1 100 ? -18.936 -9.989 -5.058 1.00 96.38 100 ASP A CA 1
ATOM 796 C C . ASP A 1 100 ? -18.082 -8.738 -5.368 1.00 96.38 100 ASP A C 1
ATOM 798 O O . ASP A 1 100 ? -18.604 -7.709 -5.830 1.00 96.38 100 ASP A O 1
ATOM 802 N N . GLY A 1 101 ? -16.759 -8.831 -5.187 1.00 97.12 101 GLY A N 1
ATOM 803 C CA . GLY A 1 101 ? -15.782 -7.768 -5.402 1.00 97.12 101 GLY A CA 1
ATOM 804 C C . GLY A 1 101 ? -15.613 -6.822 -4.209 1.00 97.12 101 GLY A C 1
ATOM 805 O O . GLY A 1 101 ? -15.069 -5.712 -4.375 1.00 97.12 101 GLY A O 1
ATOM 806 N N . PHE A 1 102 ? -16.099 -7.207 -3.029 1.00 97.19 102 PHE A N 1
ATOM 807 C CA . PHE A 1 102 ? -15.975 -6.470 -1.781 1.00 97.19 102 PHE A CA 1
ATOM 808 C C . PHE A 1 102 ? -15.373 -7.348 -0.685 1.00 97.19 102 PHE A C 1
ATOM 810 O O . PHE A 1 102 ? -15.603 -8.538 -0.628 1.00 97.19 102 PHE A O 1
ATOM 817 N N . LEU A 1 103 ? -14.647 -6.712 0.231 1.00 97.25 103 LEU A N 1
ATOM 818 C CA . LEU A 1 103 ? -14.126 -7.354 1.429 1.00 97.25 103 LEU A CA 1
ATOM 819 C C . LEU A 1 103 ? -14.992 -7.009 2.636 1.00 97.25 103 LEU A C 1
ATOM 821 O O . LEU A 1 103 ? -15.265 -5.832 2.911 1.00 97.25 103 LEU A O 1
ATOM 825 N N . GLN A 1 104 ? -15.377 -8.030 3.381 1.00 95.75 104 GLN A N 1
ATOM 826 C CA . GLN A 1 104 ? -15.911 -7.966 4.731 1.00 95.75 104 GLN A CA 1
ATOM 827 C C . GLN A 1 104 ? -14.788 -7.655 5.737 1.00 95.75 104 GLN A C 1
ATOM 829 O O . GLN A 1 104 ? -13.601 -7.812 5.436 1.00 95.75 104 GLN A O 1
ATOM 834 N N . PRO A 1 105 ? -15.120 -7.218 6.967 1.00 94.25 105 PRO A N 1
ATOM 835 C CA . PRO A 1 105 ? -14.109 -6.853 7.960 1.00 94.25 105 PRO A CA 1
ATOM 836 C C . PRO A 1 105 ? -13.097 -7.965 8.260 1.00 94.25 105 PRO A C 1
ATOM 838 O O . PRO A 1 105 ? -11.902 -7.697 8.328 1.00 94.25 105 PRO A O 1
ATOM 841 N N . HIS A 1 106 ? -13.559 -9.209 8.386 1.00 95.81 106 HIS A N 1
ATOM 842 C CA . HIS A 1 106 ? -12.693 -10.346 8.696 1.00 95.81 106 HIS A CA 1
ATOM 843 C C . HIS A 1 106 ? -11.767 -10.729 7.525 1.00 95.81 106 HIS A C 1
ATOM 845 O O . HIS A 1 106 ? -10.616 -11.086 7.765 1.00 95.81 106 HIS A O 1
ATOM 851 N N . GLU A 1 107 ? -12.226 -10.587 6.276 1.00 98.06 107 GLU A N 1
ATOM 852 C CA . GLU A 1 107 ? -11.417 -10.801 5.065 1.00 98.06 107 GLU A CA 1
ATOM 853 C C . GLU A 1 107 ? -10.337 -9.715 4.938 1.00 98.06 107 GLU A C 1
ATOM 855 O O . GLU A 1 107 ? -9.177 -10.010 4.658 1.00 98.06 107 GLU A O 1
ATOM 860 N N . MET A 1 108 ? -10.673 -8.456 5.251 1.00 97.81 108 MET A N 1
ATOM 861 C CA . MET A 1 108 ? -9.693 -7.365 5.321 1.00 97.81 108 MET A CA 1
ATOM 862 C C . MET A 1 108 ? -8.652 -7.598 6.427 1.00 97.81 108 MET A C 1
ATOM 864 O O . MET A 1 108 ? -7.459 -7.401 6.205 1.00 97.81 108 MET A O 1
ATOM 868 N N . GLU A 1 109 ? -9.072 -8.043 7.616 1.00 98.06 109 GLU A N 1
ATOM 869 C CA . GLU A 1 109 ? -8.141 -8.425 8.685 1.00 98.06 109 GLU A CA 1
ATOM 870 C C . GLU A 1 109 ? -7.226 -9.580 8.260 1.00 98.06 109 GLU A C 1
ATOM 872 O O . GLU A 1 109 ? -6.039 -9.566 8.584 1.00 98.06 109 GLU A O 1
ATOM 877 N N . ALA A 1 110 ? -7.754 -10.573 7.538 1.00 98.06 110 ALA A N 1
ATOM 878 C CA . ALA A 1 110 ? -6.971 -11.683 7.004 1.00 98.06 110 ALA A CA 1
ATOM 879 C C . ALA A 1 110 ? -5.938 -11.210 5.973 1.00 98.06 110 ALA A C 1
ATOM 881 O O . ALA A 1 110 ? -4.774 -11.600 6.073 1.00 98.06 110 ALA A O 1
ATOM 882 N N . TYR A 1 111 ? -6.333 -10.317 5.062 1.00 98.38 111 TYR A N 1
ATOM 883 C CA . TYR A 1 111 ? -5.434 -9.700 4.088 1.00 98.38 111 TYR A CA 1
ATOM 884 C C . TYR A 1 111 ? -4.278 -8.968 4.778 1.00 98.38 111 TYR A C 1
ATOM 886 O O . TYR A 1 111 ? -3.112 -9.261 4.524 1.00 98.38 111 TYR A O 1
ATOM 894 N N . ILE A 1 112 ? -4.593 -8.0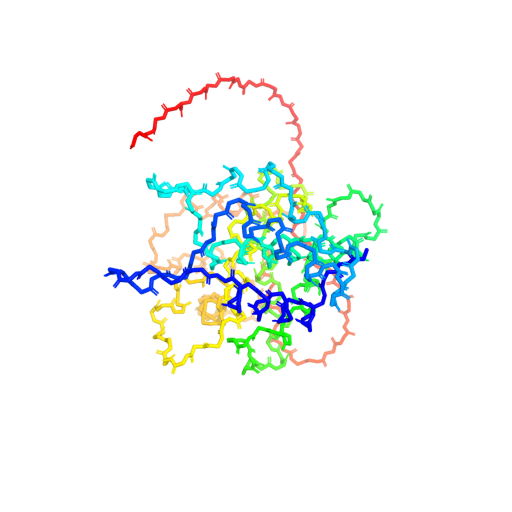72 5.720 1.00 97.81 112 ILE A N 1
ATOM 895 C CA . ILE A 1 112 ? -3.587 -7.305 6.468 1.00 97.81 112 ILE A CA 1
ATOM 896 C C . ILE A 1 112 ? -2.662 -8.248 7.241 1.00 97.81 112 ILE A C 1
ATOM 898 O O . ILE A 1 112 ? -1.445 -8.085 7.194 1.00 97.81 112 ILE A O 1
ATOM 902 N N . ARG A 1 113 ? -3.215 -9.271 7.906 1.00 97.75 113 ARG A N 1
ATOM 903 C CA . ARG A 1 113 ? -2.422 -10.268 8.637 1.00 97.75 113 ARG A CA 1
ATOM 904 C C . ARG A 1 113 ? -1.436 -11.002 7.730 1.00 97.75 113 ARG A C 1
ATOM 906 O O . ARG A 1 113 ? -0.312 -11.249 8.154 1.00 97.75 113 ARG A O 1
ATOM 913 N N . GLY A 1 114 ? -1.845 -11.332 6.504 1.00 96.50 114 GLY A N 1
ATOM 914 C CA . GLY A 1 114 ? -0.989 -11.970 5.503 1.00 96.50 114 GLY A CA 1
ATOM 915 C C . GLY A 1 114 ? 0.163 -11.083 5.023 1.00 96.50 114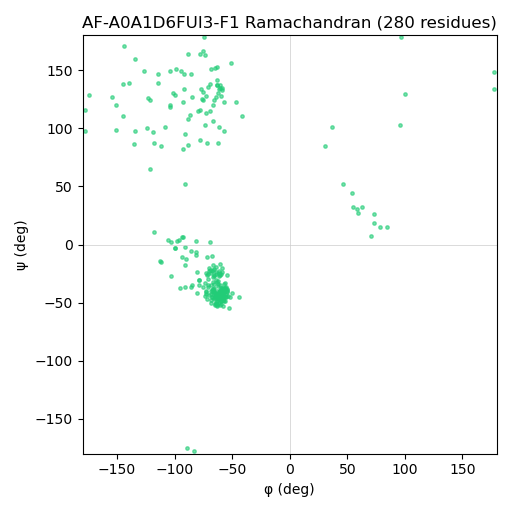 GLY A C 1
ATOM 916 O O . GLY A 1 114 ? 1.212 -11.606 4.657 1.00 96.50 114 GLY A O 1
ATOM 917 N N . LEU A 1 115 ? 0.003 -9.756 5.072 1.00 95.38 115 LEU A N 1
ATOM 918 C CA . LEU A 1 115 ? 1.054 -8.807 4.698 1.00 95.38 115 LEU A CA 1
ATOM 919 C C . LEU A 1 115 ? 2.115 -8.618 5.786 1.00 95.38 115 LEU A C 1
ATOM 921 O O . LEU A 1 115 ? 3.280 -8.449 5.441 1.00 95.38 115 LEU A O 1
ATOM 925 N N . ILE A 1 116 ? 1.734 -8.663 7.072 1.00 95.19 116 ILE A N 1
ATOM 926 C CA . ILE A 1 116 ? 2.608 -8.345 8.222 1.00 95.19 116 ILE A CA 1
ATOM 927 C C . ILE A 1 116 ? 4.021 -8.951 8.131 1.00 95.19 116 ILE A C 1
ATOM 929 O O . ILE A 1 116 ? 4.965 -8.204 8.376 1.00 95.19 116 ILE A O 1
ATOM 933 N N . PRO A 1 117 ? 4.221 -10.234 7.757 1.00 93.75 117 PRO A N 1
ATOM 934 C CA . PRO A 1 117 ? 5.562 -10.817 7.667 1.00 93.75 117 PRO A CA 1
ATOM 935 C C . PRO A 1 117 ? 6.518 -10.100 6.702 1.00 93.75 117 PRO A C 1
ATOM 937 O O . PRO A 1 117 ? 7.727 -10.218 6.864 1.00 93.75 117 PRO A O 1
ATOM 940 N N . ASN A 1 118 ? 5.989 -9.371 5.715 1.00 90.69 118 ASN A N 1
ATOM 941 C CA . ASN A 1 118 ? 6.764 -8.627 4.720 1.00 90.69 118 ASN A CA 1
ATOM 942 C C . ASN A 1 118 ? 6.868 -7.123 5.044 1.00 90.69 118 ASN A C 1
ATOM 944 O O . ASN A 1 118 ? 7.525 -6.382 4.318 1.00 90.69 118 ASN A O 1
ATOM 948 N N . LEU A 1 119 ? 6.221 -6.652 6.118 1.00 92.00 119 LEU A N 1
ATOM 949 C CA . LEU A 1 119 ? 6.252 -5.252 6.542 1.00 92.00 119 LEU A CA 1
ATOM 950 C C . LEU A 1 119 ? 7.406 -5.048 7.527 1.00 92.00 119 LEU A C 1
ATOM 952 O O . LEU A 1 119 ? 7.251 -5.282 8.726 1.00 92.00 119 LEU A O 1
ATOM 956 N N . ALA A 1 120 ? 8.562 -4.608 7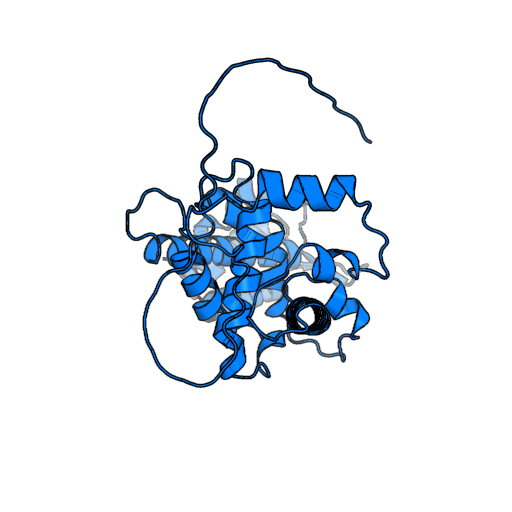.021 1.00 90.56 120 ALA A N 1
ATOM 957 C CA . ALA A 1 120 ? 9.793 -4.430 7.796 1.00 90.56 120 ALA A CA 1
ATOM 958 C C . ALA A 1 120 ? 9.580 -3.625 9.090 1.00 90.56 120 ALA A C 1
ATOM 960 O O . ALA A 1 120 ? 10.072 -4.011 10.150 1.00 90.56 120 ALA A O 1
ATOM 961 N N . GLN A 1 121 ? 8.778 -2.558 9.032 1.00 90.38 121 GLN A N 1
ATOM 962 C CA . GLN A 1 121 ? 8.498 -1.694 10.187 1.00 90.38 121 GLN A CA 1
ATOM 963 C C . GLN A 1 121 ? 7.597 -2.341 11.254 1.00 90.38 121 GLN A C 1
ATOM 965 O O . GLN A 1 121 ? 7.459 -1.810 12.354 1.00 90.38 121 GLN A O 1
ATOM 970 N N . LEU A 1 122 ? 6.977 -3.487 10.959 1.00 91.38 122 LEU A N 1
ATOM 971 C CA . LEU A 1 122 ? 6.129 -4.235 11.892 1.00 91.38 122 LEU A CA 1
ATOM 972 C C . LEU A 1 122 ? 6.800 -5.508 12.429 1.00 91.38 122 LEU A C 1
ATOM 974 O O . LEU A 1 122 ? 6.165 -6.254 13.176 1.00 91.38 122 LEU A O 1
ATOM 978 N N . ARG A 1 123 ? 8.070 -5.762 12.081 1.00 89.00 123 ARG A N 1
ATOM 979 C CA . ARG A 1 123 ? 8.795 -6.995 12.441 1.00 89.00 123 ARG A CA 1
ATOM 980 C C . ARG A 1 123 ? 8.856 -7.261 13.951 1.00 89.00 123 ARG A C 1
ATOM 982 O O . ARG A 1 123 ? 8.800 -8.411 14.372 1.00 89.00 123 ARG A O 1
ATOM 989 N N . ASP A 1 124 ? 8.936 -6.196 14.749 1.00 88.69 124 ASP A N 1
ATOM 990 C CA . ASP A 1 124 ? 9.110 -6.253 16.206 1.00 88.69 124 ASP A CA 1
ATOM 991 C C . ASP A 1 124 ? 7.763 -6.218 16.959 1.00 88.69 124 ASP A C 1
ATOM 993 O O . ASP A 1 124 ? 7.715 -6.146 18.189 1.00 88.69 124 ASP A O 1
ATOM 997 N N . MET A 1 125 ? 6.639 -6.283 16.234 1.00 93.50 125 MET A N 1
ATOM 998 C CA . MET A 1 125 ? 5.303 -6.296 16.824 1.00 93.50 125 MET A CA 1
ATOM 999 C C . MET A 1 125 ? 5.084 -7.562 17.676 1.00 93.50 125 MET A C 1
ATOM 1001 O O . MET A 1 125 ? 5.194 -8.681 17.166 1.00 93.50 125 MET A O 1
ATOM 1005 N N . PRO A 1 126 ? 4.673 -7.427 18.954 1.00 92.19 126 PRO A N 1
ATOM 1006 C CA . PRO A 1 126 ? 4.357 -8.578 19.791 1.00 92.19 126 PRO A CA 1
ATOM 1007 C C . PRO A 1 126 ? 3.246 -9.436 19.177 1.00 92.19 126 PRO A C 1
ATOM 1009 O O . PRO A 1 126 ? 2.195 -8.917 18.796 1.00 92.19 126 PRO A O 1
ATOM 1012 N N . THR A 1 127 ? 3.409 -10.764 19.160 1.00 91.69 127 THR A N 1
ATOM 1013 C CA . THR A 1 127 ? 2.418 -11.689 18.570 1.00 91.69 127 THR A CA 1
ATOM 1014 C C . THR A 1 127 ? 1.019 -11.514 19.164 1.00 91.69 127 THR A C 1
ATOM 1016 O O . THR A 1 127 ? 0.024 -11.588 18.447 1.00 91.69 127 THR A O 1
ATOM 1019 N N . ALA A 1 128 ? 0.933 -11.222 20.466 1.00 90.44 128 ALA A N 1
ATOM 1020 C CA . ALA A 1 128 ? -0.333 -10.968 21.152 1.00 90.44 128 ALA A CA 1
ATOM 1021 C C . ALA A 1 128 ? -1.066 -9.711 20.638 1.00 90.44 128 ALA A C 1
ATOM 1023 O O . ALA A 1 128 ? -2.285 -9.626 20.758 1.00 90.44 128 ALA A O 1
ATOM 1024 N N . PHE A 1 129 ? -0.348 -8.753 20.042 1.00 91.62 129 PHE A N 1
ATOM 1025 C CA . PHE A 1 129 ? -0.903 -7.497 19.537 1.00 91.62 129 PHE A CA 1
ATOM 1026 C C . PHE A 1 129 ? -1.353 -7.570 18.069 1.00 91.62 129 PHE A C 1
ATOM 1028 O O . PHE A 1 129 ? -2.168 -6.758 17.637 1.00 91.62 129 PHE A O 1
ATOM 1035 N N . VAL A 1 130 ? -0.896 -8.570 17.308 1.00 93.00 130 VAL A N 1
ATOM 1036 C CA . VAL A 1 130 ? -1.173 -8.718 15.865 1.00 93.00 130 VAL A CA 1
ATOM 1037 C C . VAL A 1 130 ? -2.666 -8.639 15.545 1.00 93.00 130 VAL A C 1
ATOM 1039 O O . VAL A 1 130 ? -3.073 -7.938 14.619 1.00 93.00 130 VAL A O 1
ATOM 1042 N N . GLN A 1 131 ? -3.504 -9.331 16.321 1.00 93.19 131 GLN A N 1
ATOM 1043 C CA . GLN A 1 131 ? -4.952 -9.323 16.110 1.00 93.19 131 GLN A CA 1
ATOM 1044 C C . GLN A 1 131 ? -5.552 -7.926 16.311 1.00 93.19 131 GLN A C 1
ATOM 1046 O O . GLN A 1 131 ? -6.434 -7.519 15.554 1.00 93.19 131 GLN A O 1
ATOM 1051 N N . MET A 1 132 ? -5.072 -7.193 17.316 1.00 90.19 132 MET A N 1
ATOM 1052 C CA . MET A 1 132 ? -5.525 -5.834 17.592 1.00 90.19 132 MET A CA 1
ATOM 1053 C C . MET A 1 132 ? -5.104 -4.879 16.476 1.00 90.19 132 MET A C 1
ATOM 1055 O O . MET A 1 132 ? -5.929 -4.125 15.963 1.00 90.19 132 MET A O 1
ATOM 1059 N N . PHE A 1 133 ? -3.849 -4.975 16.034 1.00 95.12 133 PHE A N 1
ATOM 1060 C CA . PHE A 1 133 ? -3.343 -4.203 14.905 1.00 95.12 133 PHE A CA 1
ATOM 1061 C C . PHE A 1 133 ? -4.184 -4.429 13.641 1.00 95.12 133 PHE A C 1
ATOM 1063 O O . PHE A 1 133 ? -4.638 -3.463 13.029 1.00 95.12 133 PHE A O 1
ATOM 1070 N N . CYS A 1 134 ? -4.471 -5.690 13.290 1.00 96.62 134 CYS A N 1
ATOM 1071 C CA . CYS A 1 134 ? -5.297 -6.024 12.125 1.00 96.62 134 CYS A CA 1
ATOM 1072 C C . CYS A 1 134 ? -6.693 -5.396 12.223 1.00 96.62 134 CYS A C 1
ATOM 1074 O O . CYS A 1 134 ? -7.162 -4.805 11.251 1.00 96.62 134 CYS A O 1
ATOM 1076 N N . ARG A 1 135 ? -7.332 -5.464 13.401 1.00 93.44 135 ARG A N 1
ATOM 1077 C CA . ARG A 1 135 ? -8.638 -4.832 13.657 1.00 93.44 135 ARG A CA 1
ATOM 1078 C C . ARG A 1 135 ? -8.572 -3.317 13.448 1.00 93.44 135 ARG A C 1
ATOM 1080 O O . ARG A 1 135 ? -9.407 -2.768 12.729 1.00 93.44 135 ARG A O 1
ATOM 1087 N N . ILE A 1 136 ? -7.580 -2.636 14.027 1.00 92.38 136 ILE A N 1
ATOM 1088 C CA . ILE A 1 136 ? -7.398 -1.180 13.888 1.00 92.38 136 ILE A CA 1
ATOM 1089 C C . ILE A 1 136 ? -7.166 -0.803 12.421 1.00 92.38 136 ILE A C 1
ATOM 1091 O O . ILE A 1 136 ? -7.856 0.068 11.888 1.00 92.38 136 ILE A O 1
ATOM 1095 N N . ALA A 1 137 ? -6.235 -1.479 11.749 1.00 95.69 137 ALA A N 1
ATOM 1096 C CA . ALA A 1 137 ? -5.898 -1.226 10.355 1.00 95.69 137 ALA A CA 1
ATOM 1097 C C . ALA A 1 137 ? -7.101 -1.467 9.427 1.00 95.69 137 ALA A C 1
ATOM 1099 O O . ALA A 1 137 ? -7.412 -0.618 8.590 1.00 95.69 137 ALA A O 1
ATOM 1100 N N . ALA A 1 138 ? -7.854 -2.556 9.626 1.00 95.81 138 ALA A N 1
ATOM 1101 C CA . ALA A 1 138 ? -9.083 -2.809 8.883 1.00 95.81 138 ALA A CA 1
ATOM 1102 C C . ALA A 1 138 ? -10.079 -1.656 9.073 1.00 95.81 138 ALA A C 1
ATOM 1104 O O . ALA A 1 138 ? -10.570 -1.104 8.091 1.00 95.81 138 ALA A O 1
ATOM 1105 N N . ARG A 1 139 ? -10.323 -1.198 10.309 1.00 90.81 139 ARG A N 1
ATOM 1106 C CA . ARG A 1 139 ? -11.224 -0.056 10.565 1.00 90.81 139 ARG A CA 1
ATOM 1107 C C . ARG A 1 139 ? -10.808 1.207 9.814 1.00 90.81 139 ARG A C 1
ATOM 1109 O O . ARG A 1 139 ? -11.689 1.899 9.303 1.00 90.81 139 ARG A O 1
ATOM 1116 N N . LYS A 1 140 ? -9.504 1.471 9.676 1.00 93.06 140 LYS A N 1
ATOM 1117 C CA . LYS A 1 140 ? -8.997 2.580 8.851 1.00 93.06 140 LYS A CA 1
ATOM 1118 C C . LYS A 1 140 ? -9.397 2.406 7.384 1.00 93.06 140 LYS A C 1
ATOM 1120 O O . LYS A 1 140 ? -9.949 3.337 6.805 1.00 93.06 140 LYS A O 1
ATOM 1125 N N . PHE A 1 141 ? -9.266 1.211 6.802 1.00 94.56 141 PHE A N 1
ATOM 1126 C CA . PHE A 1 141 ? -9.767 0.962 5.442 1.00 94.56 141 PHE A CA 1
ATOM 1127 C C . PHE A 1 141 ? -11.267 1.215 5.299 1.00 94.56 141 PHE A C 1
ATOM 1129 O O . PHE A 1 141 ? -11.670 1.886 4.353 1.00 94.56 141 PHE A O 1
ATOM 1136 N N . PHE A 1 142 ? -12.104 0.725 6.217 1.00 91.94 142 PHE A N 1
ATOM 1137 C CA . PHE A 1 142 ? -13.557 0.932 6.132 1.00 91.94 142 PHE A CA 1
ATOM 1138 C C . PHE A 1 142 ? -13.954 2.400 6.300 1.00 91.94 142 PHE A C 1
ATOM 1140 O O . PHE A 1 142 ? -14.874 2.856 5.623 1.00 91.94 142 PHE A O 1
ATOM 1147 N N . PHE A 1 143 ? -13.230 3.161 7.124 1.00 88.00 143 PHE A N 1
ATOM 1148 C CA . PHE A 1 143 ? -13.452 4.599 7.273 1.00 88.00 143 PHE A CA 1
ATOM 1149 C C . PHE A 1 143 ? -13.340 5.346 5.932 1.00 88.00 143 PHE A C 1
ATOM 1151 O O . PHE A 1 143 ? -14.167 6.207 5.635 1.00 88.00 143 PHE A O 1
ATOM 1158 N N . PHE A 1 144 ? -12.372 4.976 5.088 1.00 86.88 144 PHE A N 1
ATOM 1159 C CA . PHE A 1 144 ? -12.137 5.643 3.802 1.00 86.88 144 PHE A CA 1
ATOM 1160 C C . PHE A 1 144 ? -12.809 4.968 2.599 1.00 86.88 144 PHE A C 1
ATOM 1162 O O . PHE A 1 144 ? -13.280 5.639 1.679 1.00 86.88 144 PHE A O 1
ATOM 1169 N N . CYS A 1 145 ? -12.848 3.637 2.574 1.00 91.50 145 CYS A N 1
ATOM 1170 C CA . CYS A 1 145 ? -13.280 2.854 1.414 1.00 91.50 145 CYS A CA 1
ATOM 1171 C C . CYS A 1 145 ? -14.768 2.476 1.447 1.00 91.50 145 CYS A C 1
ATOM 1173 O O . CYS A 1 145 ? -15.302 2.055 0.414 1.00 91.50 145 CYS A O 1
ATOM 1175 N N . ASP A 1 146 ? -15.455 2.684 2.576 1.00 88.88 146 ASP A N 1
ATOM 1176 C CA . ASP A 1 146 ? -16.896 2.465 2.738 1.00 88.88 146 ASP A CA 1
ATOM 1177 C C . ASP A 1 146 ? -17.640 3.750 3.177 1.00 88.88 146 ASP A C 1
ATOM 1179 O O . ASP A 1 146 ? -18.241 3.813 4.250 1.00 88.88 146 ASP A O 1
ATOM 1183 N N . PRO A 1 147 ? -17.671 4.802 2.332 1.00 81.44 147 PRO A N 1
ATOM 1184 C CA . PRO A 1 147 ? -18.295 6.084 2.683 1.00 81.44 147 PRO A CA 1
ATOM 1185 C C . PRO A 1 147 ? -19.812 5.988 2.910 1.00 81.44 147 PRO A C 1
ATOM 1187 O O . PRO A 1 147 ? -20.411 6.870 3.521 1.00 81.44 147 PRO A O 1
ATOM 1190 N N . HIS A 1 148 ? -20.452 4.929 2.404 1.00 83.31 148 HIS A N 1
ATOM 1191 C CA . HIS A 1 148 ? -21.881 4.676 2.593 1.00 83.31 148 HIS A CA 1
ATOM 1192 C C . HIS A 1 148 ? -22.166 3.720 3.752 1.00 83.31 148 HIS A C 1
ATOM 1194 O O . HIS A 1 148 ? -23.331 3.394 3.976 1.00 83.31 148 HIS A O 1
ATOM 1200 N N . LYS A 1 149 ? -21.124 3.300 4.480 1.00 81.62 149 LYS A N 1
ATOM 1201 C CA . LYS A 1 149 ? -21.209 2.504 5.702 1.00 81.62 149 LYS A CA 1
ATOM 1202 C C . LYS A 1 149 ? -22.025 1.221 5.501 1.00 81.62 149 LYS A C 1
ATOM 1204 O O . LYS A 1 149 ? -22.896 0.895 6.298 1.00 81.62 149 LYS A O 1
ATOM 1209 N N . ARG A 1 150 ? -21.786 0.521 4.388 1.00 84.88 150 ARG A N 1
ATOM 1210 C CA . ARG A 1 150 ? -22.453 -0.739 4.021 1.00 84.88 150 ARG A CA 1
ATOM 1211 C C . ARG A 1 150 ? -21.853 -1.961 4.718 1.00 84.88 150 ARG A C 1
ATOM 1213 O O . ARG A 1 150 ? -22.387 -3.052 4.547 1.00 84.88 150 ARG A O 1
ATOM 1220 N N . GLY A 1 151 ? -20.753 -1.790 5.448 1.00 86.31 151 GLY A N 1
ATOM 1221 C CA . GLY A 1 151 ? -20.035 -2.868 6.120 1.00 86.31 151 GLY A CA 1
ATOM 1222 C C . GLY A 1 151 ? -19.145 -3.683 5.186 1.00 86.31 151 GLY A C 1
ATOM 1223 O O . GLY A 1 151 ? -18.710 -4.757 5.579 1.00 86.31 151 GLY A O 1
ATOM 1224 N N . LYS A 1 152 ? -18.861 -3.190 3.971 1.00 91.56 152 LYS A N 1
ATOM 1225 C CA . LYS A 1 152 ? -18.008 -3.878 2.988 1.00 91.56 152 LYS A CA 1
ATOM 1226 C C . LYS A 1 152 ? -17.168 -2.907 2.158 1.00 91.56 152 LYS A C 1
ATOM 1228 O O . LYS A 1 152 ? -17.668 -1.868 1.719 1.00 91.56 152 LYS A O 1
ATOM 1233 N N . ALA A 1 153 ? -15.905 -3.244 1.916 1.00 95.25 153 ALA A N 1
ATOM 1234 C CA . ALA A 1 153 ? -14.945 -2.403 1.206 1.00 95.25 153 ALA A CA 1
ATOM 1235 C C . ALA A 1 153 ? -14.731 -2.906 -0.228 1.00 95.25 153 ALA A C 1
ATOM 1237 O O . ALA A 1 153 ? -14.269 -4.017 -0.442 1.00 95.25 153 ALA A O 1
ATOM 1238 N N . CYS A 1 154 ? -15.044 -2.093 -1.239 1.00 96.31 154 CYS A N 1
ATOM 1239 C CA . CYS A 1 154 ? -14.837 -2.492 -2.637 1.00 96.31 154 CYS A CA 1
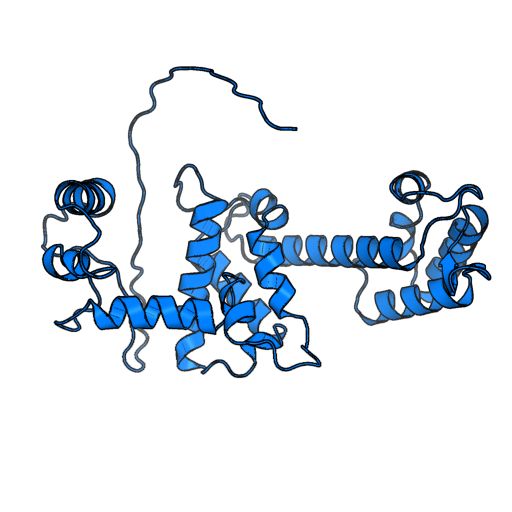ATOM 1240 C C . CYS A 1 154 ? -13.340 -2.647 -2.941 1.00 96.31 154 CYS A C 1
ATOM 1242 O O . CYS A 1 154 ? -12.605 -1.663 -2.826 1.00 96.31 154 CYS A O 1
ATOM 1244 N N . ILE A 1 155 ? -12.909 -3.815 -3.430 1.00 98.00 155 ILE A N 1
ATOM 1245 C CA . ILE A 1 155 ? -11.495 -4.117 -3.732 1.00 98.00 155 ILE A CA 1
ATOM 1246 C C . ILE A 1 155 ? -10.889 -3.050 -4.652 1.00 98.00 155 ILE A C 1
ATOM 1248 O O . ILE A 1 155 ? -9.815 -2.512 -4.392 1.00 98.00 155 ILE A O 1
ATOM 1252 N N . LYS A 1 156 ? -11.618 -2.643 -5.700 1.00 96.50 156 LYS A N 1
ATOM 1253 C CA . LYS A 1 156 ? -11.161 -1.587 -6.619 1.00 96.50 156 LYS A CA 1
ATOM 1254 C C . LYS A 1 156 ? -10.904 -0.255 -5.905 1.00 96.50 156 LYS A C 1
ATOM 1256 O O . LYS A 1 156 ? -9.987 0.459 -6.293 1.00 96.50 156 LYS A O 1
ATOM 1261 N N . LYS A 1 157 ? -11.719 0.105 -4.907 1.00 95.88 157 LYS A N 1
ATOM 1262 C CA . LYS A 1 157 ? -11.516 1.338 -4.133 1.00 95.88 157 LYS A CA 1
ATOM 1263 C C . LYS A 1 157 ? -10.318 1.212 -3.199 1.00 95.88 157 LYS A C 1
ATOM 1265 O O . LYS A 1 157 ? -9.539 2.152 -3.133 1.00 95.88 157 LYS A O 1
ATOM 1270 N N . VAL A 1 158 ? -10.145 0.057 -2.555 1.00 97.25 158 VAL A N 1
ATOM 1271 C CA . VAL A 1 158 ? -8.986 -0.228 -1.695 1.00 97.25 158 VAL A CA 1
ATOM 1272 C C . VAL A 1 158 ? -7.683 -0.090 -2.490 1.00 97.25 158 VAL A C 1
ATOM 1274 O O . VAL A 1 158 ? -6.798 0.653 -2.078 1.00 97.25 158 VAL A O 1
ATOM 1277 N N . LEU A 1 159 ? -7.603 -0.690 -3.683 1.00 96.62 159 LEU A N 1
ATOM 1278 C CA . LEU A 1 159 ? -6.427 -0.616 -4.568 1.00 96.62 159 LEU A CA 1
ATOM 1279 C C . LEU A 1 159 ? -6.067 0.803 -5.037 1.00 96.62 159 LEU A C 1
ATOM 1281 O O . LEU A 1 159 ? -4.938 1.048 -5.452 1.00 96.62 159 LEU A O 1
ATOM 1285 N N . LEU A 1 160 ? -7.032 1.724 -5.020 1.00 94.38 160 LEU A N 1
ATOM 1286 C CA . LEU A 1 160 ? -6.854 3.122 -5.422 1.00 94.38 160 LEU A CA 1
ATOM 1287 C C . LEU A 1 160 ? -6.760 4.071 -4.218 1.00 94.38 160 LEU A C 1
ATOM 1289 O O . LEU A 1 160 ? -6.703 5.283 -4.410 1.00 94.38 160 LEU A O 1
ATOM 1293 N N . SER A 1 161 ? -6.800 3.542 -2.994 1.00 94.44 161 SER A N 1
ATOM 1294 C CA . SER A 1 161 ? -6.817 4.340 -1.771 1.00 94.44 161 SER A CA 1
ATOM 1295 C C . SER A 1 161 ? -5.408 4.717 -1.317 1.00 94.44 161 SER A C 1
ATOM 1297 O O . SER A 1 161 ? -4.480 3.914 -1.421 1.00 94.44 161 SER A O 1
ATOM 1299 N N . ASN A 1 162 ? -5.276 5.904 -0.719 1.00 92.19 162 ASN A N 1
ATOM 1300 C CA . ASN A 1 162 ? -4.060 6.285 0.004 1.00 92.19 162 ASN A CA 1
ATOM 1301 C C . ASN A 1 162 ? -3.796 5.344 1.189 1.00 92.19 162 ASN A C 1
ATOM 1303 O O . ASN A 1 162 ? -2.648 5.109 1.526 1.00 92.19 162 ASN A O 1
ATOM 1307 N N . CYS A 1 163 ? -4.837 4.726 1.760 1.00 92.44 163 CYS A N 1
ATOM 1308 C CA . CYS A 1 163 ? -4.693 3.762 2.849 1.00 92.44 163 CYS A CA 1
ATOM 1309 C C . CYS A 1 163 ? -3.819 2.571 2.469 1.00 92.44 163 CYS A C 1
ATOM 1311 O O . CYS A 1 163 ? -2.963 2.161 3.245 1.00 92.44 163 CYS A O 1
ATOM 1313 N N . LEU A 1 164 ? -4.032 2.011 1.272 1.00 94.69 164 LEU A N 1
ATOM 1314 C CA . LEU A 1 164 ? -3.187 0.920 0.804 1.00 94.69 164 LEU A CA 1
ATOM 1315 C C . LEU A 1 164 ? -1.761 1.415 0.570 1.00 94.69 164 LEU A C 1
ATOM 1317 O O . LEU A 1 164 ? -0.825 0.698 0.886 1.00 94.69 164 LEU A O 1
ATOM 1321 N N . GLN A 1 165 ? -1.589 2.632 0.050 1.00 91.31 165 GLN A N 1
ATOM 1322 C CA . GLN A 1 165 ? -0.260 3.208 -0.132 1.00 91.31 165 GLN A CA 1
ATOM 1323 C C . GLN A 1 165 ? 0.484 3.345 1.207 1.00 91.31 165 GLN A C 1
ATOM 1325 O O . GLN A 1 165 ? 1.573 2.795 1.327 1.00 91.31 165 GLN A O 1
ATOM 1330 N N . GLU A 1 166 ? -0.124 3.976 2.215 1.00 92.25 166 GLU A N 1
ATOM 1331 C CA . GLU A 1 166 ? 0.466 4.146 3.551 1.00 92.25 166 GLU A CA 1
ATOM 1332 C C . GLU A 1 166 ? 0.783 2.803 4.224 1.00 92.25 166 GLU A C 1
ATOM 1334 O O . GLU A 1 166 ? 1.838 2.651 4.834 1.00 92.25 166 GLU A O 1
ATOM 1339 N N . LEU A 1 167 ? -0.088 1.794 4.086 1.00 94.00 167 LEU A N 1
ATOM 1340 C CA . LEU A 1 167 ? 0.201 0.451 4.597 1.00 94.00 167 LEU A CA 1
ATOM 1341 C C . LEU A 1 167 ? 1.412 -0.174 3.888 1.00 94.00 167 LEU A C 1
ATOM 1343 O O . LEU A 1 167 ? 2.246 -0.810 4.528 1.00 94.00 167 LEU A O 1
ATOM 1347 N N . MET A 1 168 ? 1.511 -0.011 2.567 1.00 91.56 168 MET A N 1
ATOM 1348 C CA . MET A 1 168 ? 2.605 -0.587 1.785 1.00 91.56 168 MET A CA 1
ATOM 1349 C C . MET A 1 168 ? 3.937 0.136 2.014 1.00 91.56 168 MET A C 1
ATOM 1351 O O . MET A 1 168 ? 4.975 -0.501 1.862 1.00 91.56 168 MET A O 1
ATOM 1355 N N . GLU A 1 169 ? 3.933 1.406 2.429 1.00 89.31 169 GLU A N 1
ATOM 1356 C CA . GLU A 1 169 ? 5.143 2.144 2.829 1.00 89.31 169 GLU A CA 1
ATOM 1357 C C . GLU A 1 169 ? 5.878 1.474 4.003 1.00 89.31 169 GLU A C 1
ATOM 1359 O O . GLU A 1 169 ? 7.101 1.558 4.077 1.00 89.31 169 GLU A O 1
ATOM 1364 N N . LEU A 1 170 ? 5.176 0.694 4.837 1.00 89.88 170 LEU A N 1
ATOM 1365 C CA . LEU A 1 170 ? 5.778 -0.081 5.931 1.00 89.88 170 LEU A CA 1
ATOM 1366 C C . LEU A 1 170 ? 6.693 -1.231 5.462 1.00 89.88 170 LEU A C 1
ATOM 1368 O O . LEU A 1 170 ? 7.375 -1.834 6.292 1.00 89.88 170 LEU A O 1
ATOM 1372 N N . HIS A 1 171 ? 6.714 -1.553 4.160 1.00 85.75 171 HIS A N 1
ATOM 1373 C CA . HIS A 1 171 ? 7.706 -2.471 3.580 1.00 85.75 171 HIS A CA 1
ATOM 1374 C C . HIS A 1 171 ? 9.119 -1.880 3.582 1.00 85.75 171 HIS A C 1
ATOM 1376 O O . HIS A 1 171 ? 10.078 -2.641 3.520 1.00 85.75 171 HIS A O 1
ATOM 1382 N N . GLN A 1 172 ? 9.259 -0.550 3.595 1.00 78.88 172 GLN A N 1
ATOM 1383 C CA . GLN A 1 172 ? 10.568 0.090 3.502 1.00 78.88 172 GLN A CA 1
ATOM 1384 C C . GLN A 1 172 ? 11.386 -0.209 4.762 1.00 78.88 172 GLN A C 1
ATOM 1386 O O . GLN A 1 172 ? 10.979 0.141 5.873 1.00 78.88 172 GLN A O 1
ATOM 1391 N N . GLU A 1 173 ? 12.543 -0.844 4.574 1.00 65.81 173 GLU A N 1
ATOM 1392 C CA . GLU A 1 173 ? 13.600 -0.891 5.579 1.00 65.81 173 GLU A CA 1
ATOM 1393 C C . GLU A 1 173 ? 14.179 0.518 5.698 1.00 65.81 173 GLU A C 1
ATOM 1395 O O . GLU A 1 173 ? 14.718 1.064 4.737 1.00 65.81 173 GLU A O 1
ATOM 1400 N N . SER A 1 174 ? 14.018 1.151 6.853 1.00 58.59 174 SER A N 1
ATOM 1401 C CA . SER A 1 174 ? 14.628 2.450 7.093 1.00 58.59 174 SER A CA 1
ATOM 1402 C C . SER A 1 174 ? 16.106 2.255 7.446 1.00 58.59 174 SER A C 1
ATOM 1404 O O . SER A 1 174 ? 16.420 1.651 8.472 1.00 58.59 174 SER A O 1
ATOM 1406 N N . GLU A 1 175 ? 17.015 2.744 6.595 1.00 50.59 175 GLU A N 1
ATOM 1407 C CA . GLU A 1 175 ? 18.461 2.780 6.888 1.00 50.59 175 GLU A CA 1
ATOM 1408 C C . GLU A 1 175 ? 18.785 3.725 8.061 1.00 50.59 175 GLU A C 1
ATOM 1410 O O . GLU A 1 175 ? 19.760 3.517 8.783 1.00 50.59 175 GLU A O 1
ATOM 1415 N N . GLU A 1 176 ? 17.936 4.731 8.281 1.00 54.25 176 GLU A N 1
ATOM 1416 C CA . GLU A 1 176 ? 17.983 5.665 9.406 1.00 54.25 176 GLU A CA 1
ATOM 1417 C C . GLU A 1 176 ? 16.894 5.310 10.433 1.00 54.25 176 GLU A C 1
ATOM 1419 O O . GLU A 1 176 ? 15.837 4.784 10.078 1.00 54.25 176 GLU A O 1
ATOM 1424 N N . GLU A 1 177 ? 17.138 5.574 11.721 1.00 55.78 177 GLU A N 1
ATOM 1425 C CA . GLU A 1 177 ? 16.096 5.466 12.748 1.00 55.78 177 GLU A CA 1
ATOM 1426 C C . GLU A 1 177 ? 14.970 6.455 12.405 1.00 55.78 177 GLU A C 1
ATOM 1428 O O . GLU A 1 177 ? 15.110 7.655 12.634 1.00 55.78 177 GLU A O 1
ATOM 1433 N N . VAL A 1 178 ? 13.861 5.965 11.831 1.00 60.38 178 VAL A N 1
ATOM 1434 C CA . VAL A 1 178 ? 12.661 6.788 11.611 1.00 60.38 178 VAL A CA 1
ATOM 1435 C C . VAL A 1 178 ? 12.240 7.334 12.961 1.00 60.38 178 VAL A C 1
ATOM 1437 O O . VAL A 1 178 ? 11.988 6.563 13.891 1.00 60.38 178 VAL A O 1
ATOM 1440 N N . THR A 1 179 ? 12.167 8.654 13.077 1.00 63.62 179 THR A N 1
ATOM 1441 C CA . THR A 1 179 ? 11.822 9.278 14.349 1.00 63.62 179 THR A CA 1
ATOM 1442 C C . THR A 1 179 ? 10.391 8.909 14.748 1.00 63.62 179 THR A C 1
ATOM 1444 O O . THR A 1 179 ? 9.519 8.709 13.898 1.00 63.62 179 THR A O 1
ATOM 1447 N N . ASP A 1 180 ? 10.099 8.881 16.052 1.00 62.25 180 ASP A N 1
ATOM 1448 C CA . ASP A 1 180 ? 8.738 8.626 16.558 1.00 62.25 180 ASP A CA 1
ATOM 1449 C C . ASP A 1 180 ? 7.692 9.588 15.962 1.00 62.25 180 ASP A C 1
ATOM 1451 O O . ASP A 1 180 ? 6.507 9.259 15.869 1.00 62.25 180 ASP A O 1
ATOM 1455 N N . VAL A 1 181 ? 8.128 10.786 15.552 1.00 63.19 181 VAL A N 1
ATOM 1456 C CA . VAL A 1 181 ? 7.293 11.814 14.919 1.00 63.19 181 VAL A CA 1
ATOM 1457 C C . VAL A 1 181 ? 6.914 11.413 13.494 1.00 63.19 181 VAL A C 1
ATOM 1459 O O . VAL A 1 181 ? 5.738 11.466 13.154 1.00 63.19 181 VAL A O 1
ATOM 1462 N N . GLU A 1 182 ? 7.864 10.948 12.687 1.00 67.19 182 GLU A N 1
ATOM 1463 C CA . GLU A 1 182 ? 7.606 10.494 11.313 1.00 67.19 182 GLU A CA 1
ATOM 1464 C C . GLU A 1 182 ? 6.767 9.211 11.300 1.00 67.19 182 GLU A C 1
ATOM 1466 O O . GLU A 1 182 ? 5.809 9.091 10.534 1.00 67.19 182 GLU A O 1
ATOM 1471 N N . GLN A 1 183 ? 7.025 8.282 12.229 1.00 64.00 183 GLN A N 1
ATOM 1472 C CA . GLN A 1 183 ? 6.161 7.111 12.401 1.00 64.00 183 GLN A CA 1
ATOM 1473 C C . GLN A 1 183 ? 4.739 7.501 12.820 1.00 64.00 183 GLN A C 1
ATOM 1475 O O . GLN A 1 183 ? 3.781 6.806 12.481 1.00 64.00 183 GLN A O 1
ATOM 1480 N N . ALA A 1 184 ? 4.564 8.597 13.563 1.00 64.25 184 ALA A N 1
ATOM 1481 C CA . ALA A 1 184 ? 3.247 9.069 13.971 1.00 64.25 184 ALA A CA 1
ATOM 1482 C C . ALA A 1 184 ? 2.408 9.620 12.809 1.00 64.25 184 ALA A C 1
ATOM 1484 O O . ALA A 1 184 ? 1.182 9.660 12.953 1.00 64.25 184 ALA A O 1
ATOM 1485 N N . GLU A 1 185 ? 3.037 10.040 11.707 1.00 80.12 185 GLU A N 1
ATOM 1486 C CA . GLU A 1 185 ? 2.342 10.569 10.531 1.00 80.12 185 GLU A CA 1
ATOM 1487 C C . GLU A 1 185 ? 1.684 9.463 9.704 1.00 80.12 185 GLU A C 1
ATOM 1489 O O . GLU A 1 185 ? 0.568 9.658 9.220 1.00 80.12 185 GLU A O 1
ATOM 1494 N N . ASN A 1 186 ? 2.314 8.287 9.595 1.00 86.88 186 ASN A N 1
ATOM 1495 C CA . ASN A 1 186 ? 1.725 7.142 8.901 1.00 86.88 186 ASN A CA 1
ATOM 1496 C C . ASN A 1 186 ? 0.625 6.500 9.760 1.00 86.88 186 ASN A C 1
ATOM 1498 O O . ASN A 1 186 ? 0.843 6.075 10.901 1.00 86.88 186 ASN A O 1
ATOM 1502 N N . TRP A 1 187 ? -0.586 6.385 9.211 1.00 89.56 187 TRP A N 1
ATOM 1503 C CA . TRP A 1 187 ? -1.720 5.878 9.977 1.00 89.56 187 TRP A CA 1
ATOM 1504 C C . TRP A 1 187 ? -1.601 4.379 10.275 1.00 89.56 187 TRP A C 1
ATOM 1506 O O . TRP A 1 187 ? -2.244 3.886 11.196 1.00 89.56 187 TRP A O 1
ATOM 1516 N N . PHE A 1 188 ? -0.803 3.628 9.537 1.00 93.44 188 PHE A N 1
ATOM 1517 C CA . PHE A 1 188 ? -0.644 2.189 9.716 1.00 93.44 188 PHE A CA 1
ATOM 1518 C C . PHE A 1 188 ? 0.592 1.814 10.540 1.00 93.44 188 PHE A C 1
ATOM 1520 O O . PHE A 1 188 ? 0.819 0.627 10.756 1.00 93.44 188 PHE A O 1
ATOM 1527 N N . SER A 1 189 ? 1.359 2.779 11.057 1.00 92.31 189 SER A N 1
ATOM 1528 C CA . SER A 1 189 ? 2.502 2.472 11.924 1.00 92.31 189 SER A CA 1
ATOM 1529 C C . SER A 1 189 ? 2.084 1.780 13.228 1.00 92.31 189 SER A C 1
ATOM 1531 O O . SER A 1 189 ? 0.977 1.981 13.751 1.00 92.31 189 SER A O 1
ATOM 1533 N N . LEU A 1 190 ? 2.999 0.985 13.794 1.00 90.94 190 LEU A N 1
ATOM 1534 C CA . LEU A 1 190 ? 2.792 0.330 15.088 1.00 90.94 190 LEU A CA 1
ATOM 1535 C C . LEU A 1 190 ? 2.521 1.361 16.196 1.00 90.94 190 LEU A C 1
ATOM 1537 O O . LEU A 1 190 ? 1.572 1.201 16.963 1.00 90.94 190 LEU A O 1
ATOM 1541 N N . THR A 1 191 ? 3.280 2.456 16.207 1.00 90.44 191 THR A N 1
ATOM 1542 C CA . THR A 1 191 ? 3.140 3.580 17.143 1.00 90.44 191 THR A CA 1
ATOM 1543 C C . THR A 1 191 ? 1.764 4.247 17.045 1.00 90.44 191 THR A C 1
ATOM 1545 O O . THR A 1 191 ? 1.148 4.562 18.065 1.00 90.44 191 THR A O 1
ATOM 1548 N N . SER A 1 192 ? 1.223 4.423 15.832 1.00 90.69 192 SER A N 1
ATOM 1549 C CA . SER A 1 192 ? -0.134 4.951 15.626 1.00 90.69 192 SER A CA 1
ATOM 1550 C C . SER A 1 192 ? -1.201 4.018 16.208 1.00 90.69 192 SER A C 1
ATOM 1552 O O . SER A 1 192 ? -2.130 4.474 16.878 1.00 90.69 192 SER A O 1
ATOM 1554 N N . ALA A 1 193 ? -1.057 2.705 16.000 1.00 90.69 193 ALA A N 1
ATOM 1555 C CA . ALA A 1 193 ? -1.972 1.710 16.555 1.00 90.69 193 ALA A CA 1
ATOM 1556 C C . ALA A 1 193 ? -1.900 1.648 18.090 1.00 90.69 193 ALA A C 1
ATOM 1558 O O . ALA A 1 193 ? -2.942 1.652 18.745 1.00 90.69 193 ALA A O 1
ATOM 1559 N N . GLN A 1 194 ? -0.695 1.648 18.668 1.00 88.88 194 GLN A N 1
ATOM 1560 C CA . GLN A 1 194 ? -0.484 1.672 20.120 1.00 88.88 194 GLN A CA 1
ATOM 1561 C C . GLN A 1 194 ? -1.094 2.920 20.754 1.00 88.88 194 GLN A C 1
ATOM 1563 O O . GLN A 1 194 ? -1.858 2.797 21.703 1.00 88.88 194 GLN A O 1
ATOM 1568 N N . ARG A 1 195 ? -0.889 4.103 20.162 1.00 88.38 195 ARG A N 1
ATOM 1569 C CA . ARG A 1 195 ? -1.481 5.355 20.655 1.00 88.38 195 ARG A CA 1
ATOM 1570 C C . ARG A 1 195 ? -3.007 5.299 20.739 1.00 88.38 195 ARG A C 1
ATOM 1572 O O . ARG A 1 195 ? -3.582 5.831 21.682 1.00 88.38 195 ARG A O 1
ATOM 1579 N N . ILE A 1 196 ? -3.672 4.673 19.764 1.00 87.81 196 ILE A N 1
ATOM 1580 C CA . ILE A 1 196 ? -5.133 4.486 19.794 1.00 87.81 196 ILE A CA 1
ATOM 1581 C C . ILE A 1 196 ? -5.531 3.585 20.972 1.00 87.81 196 ILE A C 1
ATOM 1583 O O . ILE A 1 196 ? -6.484 3.902 21.682 1.00 87.81 196 ILE A O 1
ATOM 1587 N N . CYS A 1 197 ? -4.796 2.492 21.197 1.00 89.06 197 CYS A N 1
ATOM 1588 C CA . CYS A 1 197 ? -5.024 1.594 22.330 1.00 89.06 197 CYS A CA 1
ATOM 1589 C C . CYS A 1 197 ? -4.793 2.295 23.671 1.00 89.06 197 CYS A C 1
ATOM 1591 O O . CYS A 1 197 ? -5.655 2.228 24.540 1.00 89.06 197 CYS A O 1
ATOM 1593 N N . ASP A 1 198 ? -3.669 2.991 23.826 1.00 88.56 198 ASP A N 1
ATOM 1594 C CA . ASP A 1 198 ? -3.299 3.686 25.059 1.00 88.56 198 ASP A CA 1
ATOM 1595 C C . ASP A 1 198 ? -4.321 4.772 25.401 1.00 88.56 198 ASP A C 1
ATOM 1597 O O . ASP A 1 198 ? -4.738 4.897 26.550 1.00 88.56 198 ASP A O 1
ATOM 1601 N N . MET A 1 199 ? -4.790 5.511 24.390 1.00 88.94 199 MET A N 1
ATOM 1602 C CA . MET A 1 199 ? -5.864 6.492 24.541 1.00 88.94 199 MET A CA 1
ATOM 1603 C C . MET A 1 199 ? -7.161 5.836 25.027 1.00 88.94 199 MET A C 1
ATOM 1605 O O . MET A 1 199 ? -7.820 6.366 25.916 1.00 88.94 199 MET A O 1
ATOM 1609 N N . PHE A 1 200 ? -7.535 4.688 24.457 1.00 86.88 200 PHE A N 1
ATOM 1610 C CA . PHE A 1 200 ? -8.730 3.957 24.871 1.00 86.88 200 PHE A CA 1
ATOM 1611 C C . PHE A 1 200 ? -8.609 3.456 26.316 1.00 86.88 200 PHE A C 1
ATOM 1613 O O . PHE A 1 200 ? -9.487 3.725 27.130 1.00 86.88 200 PHE A O 1
ATOM 1620 N N . LEU A 1 201 ? -7.498 2.794 26.653 1.00 88.19 201 LEU A N 1
ATOM 1621 C CA . LEU A 1 201 ? -7.231 2.260 27.993 1.00 88.19 201 LEU A CA 1
ATOM 1622 C C . LEU A 1 201 ? -7.137 3.359 29.056 1.00 88.19 201 LEU A C 1
ATOM 1624 O O . LEU A 1 201 ? -7.509 3.144 30.204 1.00 88.19 201 LEU A O 1
ATOM 1628 N N . ALA A 1 202 ? -6.654 4.547 28.690 1.00 89.94 202 ALA A N 1
ATOM 1629 C CA . ALA A 1 202 ? -6.634 5.688 29.595 1.00 89.94 202 ALA A CA 1
ATOM 1630 C C . ALA A 1 202 ? -8.045 6.186 29.944 1.00 89.94 202 ALA A C 1
ATOM 1632 O O . ALA A 1 202 ? -8.224 6.757 31.023 1.00 89.94 202 ALA A O 1
ATOM 1633 N N . LEU A 1 203 ? -9.027 5.993 29.059 1.00 89.44 203 LEU A N 1
ATOM 1634 C CA . LEU A 1 203 ? -10.415 6.407 29.268 1.00 89.44 203 LEU A CA 1
ATOM 1635 C C . LEU A 1 203 ? -11.273 5.323 29.929 1.00 89.44 203 LEU A C 1
ATOM 1637 O O . LEU A 1 203 ? -12.113 5.679 30.743 1.00 89.44 203 LEU A O 1
ATOM 1641 N N . ASP A 1 204 ? -11.059 4.046 29.608 1.00 88.00 204 ASP A N 1
ATOM 1642 C CA . ASP A 1 204 ? -11.784 2.894 30.173 1.00 88.00 204 ASP A CA 1
ATOM 1643 C C . ASP A 1 204 ? -11.361 2.647 31.637 1.00 88.00 204 ASP A C 1
ATOM 1645 O O . ASP A 1 204 ? -10.409 1.915 31.925 1.00 88.00 204 ASP A O 1
ATOM 1649 N N . LYS A 1 205 ? -12.021 3.324 32.587 1.00 89.69 205 LYS A N 1
ATOM 1650 C CA . LYS A 1 205 ? -11.627 3.329 34.009 1.00 89.69 205 LYS A CA 1
ATOM 1651 C C . LYS A 1 205 ? -12.071 2.075 34.738 1.00 89.69 205 LYS A C 1
ATOM 1653 O O . LYS A 1 205 ? -11.439 1.691 35.725 1.00 89.69 205 LYS A O 1
ATOM 1658 N N . ASP A 1 206 ? -13.182 1.488 34.313 1.00 87.75 206 ASP A N 1
ATOM 1659 C CA . ASP A 1 206 ? -13.726 0.276 34.916 1.00 87.75 206 ASP A CA 1
ATOM 1660 C C . ASP A 1 206 ? -13.202 -1.004 34.241 1.00 87.75 206 ASP A C 1
ATOM 1662 O O . ASP A 1 206 ? -13.463 -2.105 34.734 1.00 87.75 206 ASP A O 1
ATOM 1666 N N . THR A 1 207 ? -12.376 -0.865 33.196 1.00 86.75 207 THR A N 1
ATOM 1667 C CA . THR A 1 207 ? -11.717 -1.948 32.451 1.00 86.75 207 THR A CA 1
ATOM 1668 C C . THR A 1 207 ? -12.707 -2.925 31.821 1.00 86.75 207 THR A C 1
ATOM 1670 O O . THR A 1 207 ? -12.400 -4.103 31.618 1.00 86.75 207 THR A O 1
ATOM 1673 N N . ASN A 1 208 ? -13.917 -2.452 31.514 1.00 83.62 208 ASN A N 1
ATOM 1674 C CA . ASN A 1 208 ? -14.967 -3.271 30.918 1.00 83.62 208 ASN A CA 1
ATOM 1675 C C . ASN A 1 208 ? -14.808 -3.422 29.393 1.00 83.62 208 ASN A C 1
ATOM 1677 O O . ASN A 1 208 ? -15.628 -4.081 28.748 1.00 83.62 208 ASN A O 1
ATOM 1681 N N . SER A 1 209 ? -13.736 -2.856 28.821 1.00 81.69 209 SER A N 1
ATOM 1682 C CA . SER A 1 209 ? -13.443 -2.856 27.390 1.00 81.69 209 SER A CA 1
ATOM 1683 C C . SER A 1 209 ? -14.502 -2.127 26.567 1.00 81.69 209 SER A C 1
ATOM 1685 O O . SER A 1 209 ? -14.763 -2.532 25.438 1.00 81.69 209 SER A O 1
ATOM 1687 N N . THR A 1 210 ? -15.129 -1.086 27.117 1.00 82.88 210 THR A N 1
ATOM 1688 C CA . THR A 1 210 ? -16.061 -0.165 26.451 1.00 82.88 210 THR A CA 1
ATOM 1689 C C . THR A 1 210 ? -15.879 1.253 27.006 1.00 82.88 210 THR A C 1
ATOM 1691 O O . THR A 1 210 ? -15.142 1.450 27.961 1.00 82.88 210 THR A O 1
ATOM 1694 N N . LEU A 1 211 ? -16.515 2.262 26.396 1.00 86.31 211 LEU A N 1
ATOM 1695 C CA . LEU A 1 211 ? -16.484 3.634 26.914 1.00 86.31 211 LEU A CA 1
ATOM 1696 C C . LEU A 1 211 ? -17.895 4.137 27.192 1.00 86.31 211 LEU A C 1
ATOM 1698 O O . LEU A 1 211 ? -18.745 4.192 26.297 1.00 86.31 211 LEU A O 1
ATOM 1702 N N . SER A 1 212 ? -18.124 4.568 28.427 1.00 89.56 212 SER A N 1
ATOM 1703 C CA . SER A 1 212 ? -19.310 5.321 28.819 1.00 89.56 212 SER A CA 1
ATOM 1704 C C . SER A 1 212 ? -19.241 6.780 28.345 1.00 89.56 212 SER A C 1
ATOM 1706 O O . SER A 1 212 ? -18.192 7.304 27.961 1.00 89.56 212 SER A O 1
ATOM 1708 N N . LYS A 1 213 ? -20.378 7.489 28.390 1.00 90.81 213 LYS A N 1
ATOM 1709 C CA . LYS A 1 213 ? -20.429 8.933 28.091 1.00 90.81 213 LYS A CA 1
ATOM 1710 C C . LYS A 1 213 ? -19.546 9.744 29.041 1.00 90.81 213 LYS A C 1
ATOM 1712 O O . LYS A 1 213 ? -18.948 10.731 28.622 1.00 90.81 213 LYS A O 1
ATOM 1717 N N . GLN A 1 214 ? -19.501 9.342 30.311 1.00 91.00 214 GLN A N 1
ATOM 1718 C CA . GLN A 1 214 ? -18.684 9.972 31.342 1.00 91.00 214 GLN A CA 1
ATOM 1719 C C . GLN A 1 214 ? -17.196 9.806 31.040 1.00 91.00 214 GLN A C 1
ATOM 1721 O O . GLN A 1 214 ? -16.472 10.791 31.097 1.00 91.00 214 GLN A O 1
ATOM 1726 N N . GLU A 1 215 ? -16.765 8.609 30.649 1.00 89.12 215 GLU A N 1
ATOM 1727 C CA . GLU A 1 215 ? -15.369 8.347 30.285 1.00 89.12 215 GLU A CA 1
ATOM 1728 C C . GLU A 1 215 ? -14.981 9.076 29.000 1.00 89.12 215 GLU A C 1
ATOM 1730 O O . GLU A 1 215 ? -13.972 9.773 28.971 1.00 89.12 215 GLU A O 1
ATOM 1735 N N . LEU A 1 216 ? -15.823 9.038 27.959 1.00 89.62 216 LEU A N 1
ATOM 1736 C CA . LEU A 1 216 ? -15.546 9.760 26.711 1.00 89.62 216 LEU A CA 1
ATOM 1737 C C . LEU A 1 216 ? -15.444 11.282 26.918 1.00 89.62 216 LEU A C 1
ATOM 1739 O O . LEU A 1 216 ? -14.770 11.965 26.149 1.00 89.62 216 LEU A O 1
ATOM 1743 N N . LYS A 1 217 ? -16.078 11.828 27.962 1.00 91.69 217 LYS A N 1
ATOM 1744 C CA . LYS A 1 217 ? -15.969 13.248 28.319 1.00 91.69 217 LYS A CA 1
ATOM 1745 C C . LYS A 1 217 ? -14.567 13.640 28.780 1.00 91.69 217 LYS A C 1
ATOM 1747 O O . LYS A 1 217 ? -14.236 14.814 28.696 1.00 91.69 217 LYS A O 1
ATOM 1752 N N . GLU A 1 218 ? -13.746 12.701 29.239 1.00 91.19 218 GLU A N 1
ATOM 1753 C CA . GLU A 1 218 ? -12.347 12.964 29.601 1.00 91.19 218 GLU A CA 1
ATOM 1754 C C . GLU A 1 218 ? -11.415 12.971 28.378 1.00 91.19 218 GLU A C 1
ATOM 1756 O O . GLU A 1 218 ? -10.263 13.391 28.486 1.00 91.19 218 GLU A O 1
ATOM 1761 N N . TYR A 1 219 ? -11.899 12.564 27.196 1.00 89.25 219 TYR A N 1
ATOM 1762 C CA . TYR A 1 219 ? -11.097 12.561 25.974 1.00 89.25 219 TYR A CA 1
ATOM 1763 C C . TYR A 1 219 ? -10.569 13.960 25.642 1.00 89.25 219 TYR A C 1
ATOM 1765 O O . TYR A 1 219 ? -11.324 14.938 25.627 1.00 89.25 219 TYR A O 1
ATOM 1773 N N . ALA A 1 220 ? -9.270 14.024 25.327 1.00 87.00 220 ALA A N 1
ATOM 1774 C CA . ALA A 1 220 ? -8.557 15.248 24.973 1.00 87.00 220 ALA A CA 1
ATOM 1775 C C . ALA A 1 220 ? -8.871 16.398 25.949 1.00 87.00 220 ALA A C 1
ATOM 1777 O O . ALA A 1 220 ? -9.322 17.464 25.527 1.00 87.00 220 ALA A O 1
ATOM 1778 N N . ASP A 1 221 ? -8.710 16.130 27.250 1.00 88.69 221 ASP A N 1
ATOM 1779 C CA . ASP A 1 221 ? -8.917 17.069 28.360 1.00 88.69 221 ASP A CA 1
ATOM 1780 C C . ASP A 1 221 ? -10.308 17.729 28.382 1.00 88.69 221 ASP A C 1
ATOM 1782 O O . ASP A 1 221 ? -10.475 18.885 28.778 1.00 88.69 221 ASP A O 1
ATOM 1786 N N . GLY A 1 222 ? -11.336 17.003 27.932 1.00 89.81 222 GLY A N 1
ATOM 1787 C CA . GLY A 1 222 ? -12.715 17.491 27.926 1.00 89.81 222 GLY A CA 1
ATOM 1788 C C . GLY A 1 222 ? -13.012 18.550 26.872 1.00 89.81 222 GLY A C 1
ATOM 1789 O O . GLY A 1 222 ? -13.943 19.341 27.023 1.00 89.81 222 GLY A O 1
ATOM 1790 N N . THR A 1 223 ? -12.255 18.553 25.774 1.00 92.69 223 THR A N 1
ATOM 1791 C CA . THR A 1 223 ? -12.514 19.424 24.614 1.00 92.69 223 THR A CA 1
ATOM 1792 C C . THR A 1 223 ? -13.825 19.099 23.889 1.00 92.69 223 THR A C 1
ATOM 1794 O O . THR A 1 223 ? -14.371 19.956 23.187 1.00 92.69 223 THR A O 1
ATOM 1797 N N . LEU A 1 224 ? -14.369 17.887 24.058 1.00 91.06 224 LEU A N 1
ATOM 1798 C CA . LEU A 1 224 ? -15.651 17.493 23.475 1.00 91.06 224 LEU A CA 1
ATOM 1799 C C . LEU A 1 224 ? -16.830 18.096 24.247 1.00 91.06 224 LEU A C 1
ATOM 1801 O O . LEU A 1 224 ? -16.999 17.889 25.448 1.00 91.06 224 LEU A O 1
ATOM 1805 N N . THR A 1 225 ? -17.709 18.803 23.533 1.00 93.62 225 THR A N 1
ATOM 1806 C CA . THR A 1 225 ? -18.949 19.322 24.127 1.00 93.62 225 THR A CA 1
ATOM 1807 C C . THR A 1 225 ? -19.919 18.194 24.471 1.00 93.62 225 THR A C 1
ATOM 1809 O O . THR A 1 225 ? -19.994 17.181 23.775 1.00 93.62 225 THR A O 1
ATOM 1812 N N . GLU A 1 226 ? -20.743 18.404 25.495 1.00 92.75 226 GLU A N 1
ATOM 1813 C CA . GLU A 1 226 ? -21.768 17.437 25.905 1.00 92.75 226 GLU A CA 1
ATOM 1814 C C . GLU A 1 226 ? -22.734 17.090 24.761 1.00 92.75 226 GLU A C 1
ATOM 1816 O O . GLU A 1 226 ? -23.027 15.922 24.532 1.00 92.75 226 GLU A O 1
ATOM 1821 N N . ILE A 1 227 ? -23.144 18.084 23.964 1.00 93.75 227 ILE A N 1
ATOM 1822 C CA . ILE A 1 227 ? -24.010 17.869 22.794 1.00 93.75 227 ILE A CA 1
ATOM 1823 C C . ILE A 1 227 ? -23.336 16.947 21.769 1.00 93.75 227 ILE A C 1
ATOM 1825 O O . ILE A 1 227 ? -24.007 16.111 21.169 1.00 93.75 227 ILE A O 1
ATOM 1829 N N . PHE A 1 228 ? -22.025 17.086 21.557 1.00 91.44 228 PHE A N 1
ATOM 1830 C CA . PHE A 1 228 ? -21.290 16.216 20.642 1.00 91.44 228 PHE A CA 1
ATOM 1831 C C . PHE A 1 228 ? -21.258 14.771 21.151 1.00 91.44 228 PHE A C 1
ATOM 1833 O O . PHE A 1 228 ? -21.578 13.857 20.396 1.00 91.44 228 PHE A O 1
ATOM 1840 N N . ILE A 1 229 ? -20.947 14.571 22.435 1.00 89.44 229 ILE A N 1
ATOM 1841 C CA . ILE A 1 229 ? -20.921 13.242 23.065 1.00 89.44 229 ILE A CA 1
ATOM 1842 C C . ILE A 1 229 ? -22.298 12.577 22.967 1.00 89.44 229 ILE A C 1
ATOM 1844 O O . ILE A 1 229 ? -22.401 11.432 22.534 1.00 89.44 229 ILE A O 1
ATOM 1848 N N . GLU A 1 230 ? -23.370 13.304 23.286 1.00 90.69 230 GLU A N 1
ATOM 1849 C CA . GLU A 1 230 ? -24.742 12.807 23.140 1.00 90.69 230 GLU A CA 1
ATOM 1850 C C . GLU A 1 230 ? -25.028 12.339 21.706 1.00 90.69 230 GLU A C 1
ATOM 1852 O O . GLU A 1 230 ? -25.558 11.248 21.505 1.00 90.69 230 GLU A O 1
ATOM 1857 N N . ARG A 1 231 ? -24.602 13.113 20.699 1.00 89.38 231 ARG A N 1
ATOM 1858 C CA . ARG A 1 231 ? -24.799 12.767 19.283 1.00 89.38 231 ARG A CA 1
ATOM 1859 C C . ARG A 1 231 ? -24.010 11.543 18.846 1.00 89.38 231 ARG A C 1
ATOM 1861 O O . ARG A 1 231 ? -24.561 10.725 18.116 1.00 89.38 231 ARG A O 1
ATOM 1868 N N . VAL A 1 232 ? -22.766 11.397 19.302 1.00 86.12 232 VAL A N 1
ATOM 1869 C CA . VAL A 1 232 ? -21.952 10.203 19.026 1.00 86.12 232 VAL A CA 1
ATOM 1870 C C . VAL A 1 232 ? -22.669 8.953 19.530 1.00 86.12 232 VAL A C 1
ATOM 1872 O O . VAL A 1 232 ? -22.790 7.980 18.789 1.00 86.12 232 VAL A O 1
ATOM 1875 N N . PHE A 1 233 ? -23.205 8.987 20.751 1.00 85.94 233 PHE A N 1
ATOM 1876 C CA . PHE A 1 233 ? -23.951 7.856 21.298 1.00 85.94 233 PHE A CA 1
ATOM 1877 C C . PHE A 1 233 ? -25.287 7.640 20.575 1.00 85.94 233 PHE A C 1
ATOM 1879 O O . PHE A 1 233 ? -25.603 6.509 20.230 1.00 85.94 233 PHE A O 1
ATOM 1886 N N . ASP A 1 234 ? -26.052 8.685 20.270 1.00 83.25 234 ASP A N 1
ATOM 1887 C CA . ASP A 1 234 ? -27.322 8.527 19.547 1.00 83.25 234 ASP A CA 1
ATOM 1888 C C . ASP A 1 234 ? -27.142 7.944 18.131 1.00 83.25 234 ASP A C 1
ATOM 1890 O O . ASP A 1 234 ? -27.990 7.179 17.663 1.00 83.25 234 ASP A O 1
ATOM 1894 N N . GLU A 1 235 ? -26.059 8.305 17.435 1.00 78.12 235 GLU A N 1
ATOM 1895 C CA . GLU A 1 235 ? -25.803 7.867 16.059 1.00 78.12 235 GLU A CA 1
ATOM 1896 C C . GLU A 1 235 ? -25.089 6.509 15.986 1.00 78.12 235 GLU A C 1
ATOM 1898 O O . GLU A 1 235 ? -25.370 5.706 15.089 1.00 78.12 235 GLU A O 1
ATOM 1903 N N . HIS A 1 236 ? -24.164 6.238 16.910 1.00 71.31 236 HIS A N 1
ATOM 1904 C CA . HIS A 1 236 ? -23.260 5.086 16.825 1.00 71.31 236 HIS A CA 1
ATOM 1905 C C . HIS A 1 236 ? -23.505 4.013 17.880 1.00 71.31 236 HIS A C 1
ATOM 1907 O O . HIS A 1 236 ? -23.075 2.875 17.694 1.00 71.31 236 HIS A O 1
ATOM 1913 N N . VAL A 1 237 ? -24.254 4.322 18.937 1.00 67.56 237 VAL A N 1
ATOM 1914 C CA . VAL A 1 237 ? -24.636 3.361 19.968 1.00 67.56 237 VAL A CA 1
ATOM 1915 C C . VAL A 1 237 ? -26.123 3.064 19.820 1.00 67.56 237 VAL A C 1
ATOM 1917 O O . VAL A 1 237 ? -26.998 3.818 20.244 1.00 67.56 237 VAL A O 1
ATOM 1920 N N . ARG A 1 238 ? -26.453 1.918 19.216 1.00 54.12 238 ARG A N 1
ATOM 1921 C CA . ARG A 1 238 ? -27.841 1.442 19.244 1.00 54.12 238 ARG A CA 1
ATOM 1922 C C . ARG A 1 238 ? -28.243 1.200 20.697 1.00 54.12 238 ARG A C 1
ATOM 1924 O O . ARG A 1 238 ? -27.539 0.508 21.425 1.00 54.12 238 ARG A O 1
ATOM 1931 N N . ARG A 1 239 ? -29.428 1.677 21.091 1.00 41.59 239 ARG A N 1
ATOM 1932 C CA . ARG A 1 239 ? -30.120 1.187 22.292 1.00 41.59 239 ARG A CA 1
ATOM 1933 C C . ARG A 1 239 ? -30.444 -0.294 22.097 1.00 41.59 239 ARG A C 1
ATOM 1935 O O . ARG A 1 239 ? -31.518 -0.638 21.603 1.00 41.59 239 ARG A O 1
ATOM 1942 N N . SER A 1 240 ? -29.517 -1.176 22.450 1.00 35.16 240 SER A N 1
ATOM 1943 C CA . SER A 1 240 ? -29.865 -2.564 22.715 1.00 35.16 240 SER A CA 1
ATOM 1944 C C . SER A 1 240 ? -30.809 -2.572 23.922 1.00 35.16 240 SER A C 1
ATOM 1946 O O . SER A 1 240 ? -30.629 -1.817 24.876 1.00 35.16 240 SER A O 1
ATOM 1948 N N . LYS A 1 241 ? -31.878 -3.377 23.878 1.00 33.81 241 LYS A N 1
ATOM 1949 C CA . LYS A 1 241 ? -32.819 -3.528 25.009 1.00 33.81 241 LYS A CA 1
ATOM 1950 C C . LYS A 1 241 ? -32.197 -4.264 26.208 1.00 33.81 241 LYS A C 1
ATOM 1952 O O . LYS A 1 241 ? -32.879 -4.487 27.203 1.00 33.81 241 LYS A O 1
ATOM 1957 N N . VAL A 1 242 ? -30.923 -4.617 26.109 1.00 33.03 242 VAL A N 1
ATOM 1958 C CA . VAL A 1 242 ? -30.070 -5.095 27.190 1.00 33.03 242 VAL A CA 1
ATOM 1959 C C . VAL A 1 242 ? -28.886 -4.135 27.208 1.00 33.03 242 VAL A C 1
ATOM 1961 O O . VAL A 1 242 ? -28.341 -3.853 26.144 1.00 33.03 242 VAL A O 1
ATOM 1964 N N . GLY A 1 243 ? -28.612 -3.553 28.375 1.00 33.16 243 GLY A N 1
ATOM 1965 C CA . GLY A 1 243 ? -27.670 -2.455 28.558 1.00 33.16 243 GLY A CA 1
ATOM 1966 C C . GLY A 1 243 ? -26.289 -2.702 27.954 1.00 33.16 243 GLY A C 1
ATOM 1967 O O . GLY A 1 243 ? -25.862 -3.841 27.792 1.00 33.16 243 GLY A O 1
ATOM 1968 N N . ASP A 1 244 ? -25.644 -1.574 27.678 1.00 29.47 244 ASP A N 1
ATOM 1969 C CA . ASP A 1 244 ? -24.228 -1.375 27.375 1.00 29.47 244 ASP A CA 1
ATOM 1970 C C . ASP A 1 244 ? -23.851 -1.213 25.896 1.00 29.47 244 ASP A C 1
ATOM 1972 O O . ASP A 1 244 ? -24.271 -1.926 24.983 1.00 29.47 244 ASP A O 1
ATOM 1976 N N . ALA A 1 245 ? -23.093 -0.140 25.678 1.00 30.83 245 ALA A N 1
ATOM 1977 C CA . ALA A 1 245 ? -22.578 0.345 24.415 1.00 30.83 245 ALA A CA 1
ATOM 1978 C C . ALA A 1 245 ? -21.227 -0.327 24.160 1.00 30.83 245 ALA A C 1
ATOM 1980 O O . ALA A 1 245 ? -20.258 -0.004 24.831 1.00 30.83 245 ALA A O 1
ATOM 1981 N N . LEU A 1 246 ? -21.140 -1.263 23.214 1.00 35.47 246 LEU A N 1
ATOM 1982 C CA . LEU A 1 246 ? -19.893 -1.993 22.973 1.00 35.47 246 LEU A CA 1
ATOM 1983 C C . LEU A 1 246 ? -18.962 -1.248 21.998 1.00 35.47 246 LEU A C 1
ATOM 1985 O O . LEU A 1 246 ? -19.227 -1.198 20.797 1.00 35.47 246 LEU A O 1
ATOM 1989 N N . ILE A 1 247 ? -17.829 -0.751 22.505 1.00 37.97 247 ILE A N 1
ATOM 1990 C CA . ILE A 1 247 ? -16.592 -0.543 21.731 1.00 37.97 247 ILE A CA 1
ATOM 1991 C C . ILE A 1 247 ? -15.576 -1.539 22.277 1.00 37.97 247 ILE A C 1
ATOM 1993 O O . ILE A 1 247 ? -14.814 -1.193 23.161 1.00 37.97 247 ILE A O 1
ATOM 1997 N N . LEU A 1 248 ? -15.592 -2.780 21.790 1.00 34.03 248 LEU A N 1
ATOM 1998 C CA . LEU A 1 248 ? -14.731 -3.831 22.336 1.00 34.03 248 LEU A CA 1
ATOM 1999 C C . LEU A 1 248 ? -13.274 -3.653 21.949 1.00 34.03 248 LEU A C 1
ATOM 2001 O O . LEU A 1 248 ? -12.926 -3.665 20.765 1.00 34.03 248 LEU A O 1
ATOM 2005 N N . MET A 1 249 ? -12.429 -3.679 22.965 1.00 31.16 249 MET A N 1
ATOM 2006 C CA . MET A 1 249 ? -11.020 -4.018 22.853 1.00 31.16 249 MET A CA 1
ATOM 2007 C C . MET A 1 249 ? -10.785 -5.278 23.689 1.00 31.16 249 MET A C 1
ATOM 2009 O O . MET A 1 249 ? -10.465 -5.192 24.865 1.00 31.16 249 MET A O 1
ATOM 2013 N N . GLU A 1 250 ? -10.968 -6.470 23.113 1.00 30.69 250 GLU A N 1
ATOM 2014 C CA . GLU A 1 250 ? -10.579 -7.703 23.813 1.00 30.69 250 GLU A CA 1
ATOM 2015 C C . GLU A 1 250 ? -9.051 -7.751 23.959 1.00 30.69 250 GLU A C 1
ATOM 2017 O O . GLU A 1 250 ? -8.327 -7.999 22.991 1.00 30.69 250 GLU A O 1
ATOM 2022 N N . GLY A 1 251 ? -8.573 -7.511 25.179 1.00 30.00 251 GLY A N 1
ATOM 2023 C CA . GLY A 1 251 ? -7.178 -7.634 25.582 1.00 30.00 251 GLY A CA 1
ATOM 2024 C C . GLY A 1 251 ? -7.070 -8.349 26.924 1.00 30.00 251 GLY A C 1
ATOM 2025 O O . GLY A 1 251 ? -7.004 -7.714 27.968 1.00 30.00 251 GLY A O 1
ATOM 2026 N N . GLY A 1 252 ? -7.036 -9.681 26.899 1.00 25.61 252 GLY A N 1
ATOM 2027 C CA . GLY A 1 252 ? -6.803 -10.497 28.089 1.00 25.61 252 GLY A CA 1
ATOM 2028 C C . GLY A 1 252 ? -6.759 -11.984 27.755 1.00 25.61 252 GLY A C 1
ATOM 2029 O O . GLY A 1 252 ? -7.796 -12.611 27.612 1.00 25.61 252 GLY A O 1
ATOM 2030 N N . SER A 1 253 ? -5.548 -12.525 27.608 1.00 23.95 253 SER A N 1
ATOM 2031 C CA . SER A 1 253 ? -5.185 -13.951 27.681 1.00 23.95 253 SER A CA 1
ATOM 2032 C C . SER A 1 253 ? -6.164 -14.996 27.111 1.00 23.95 253 SER A C 1
ATOM 2034 O O . SER A 1 253 ? -7.071 -15.457 27.791 1.00 23.95 253 SER A O 1
ATOM 2036 N N . LEU A 1 254 ? -5.848 -15.471 25.897 1.00 30.08 254 LEU A N 1
ATOM 2037 C CA . LEU A 1 254 ? -6.017 -16.852 25.407 1.00 30.08 254 LEU A CA 1
ATOM 2038 C C . LEU A 1 254 ? -7.192 -17.664 25.993 1.00 30.08 254 LEU A C 1
ATOM 2040 O O . LEU A 1 254 ? -6.994 -18.545 26.825 1.00 30.08 254 LEU A O 1
ATOM 2044 N N . GLN A 1 255 ? -8.376 -17.499 25.407 1.00 22.03 255 GLN A N 1
ATOM 2045 C CA . GLN A 1 255 ? -9.214 -18.639 25.035 1.00 22.03 255 GLN A CA 1
ATOM 2046 C C . GLN A 1 255 ? -10.068 -18.270 23.820 1.00 22.03 255 GLN A C 1
ATOM 2048 O O . GLN A 1 255 ? -10.843 -17.322 23.838 1.00 22.03 255 GLN A O 1
ATOM 2053 N N . LEU A 1 256 ? -9.884 -19.036 22.743 1.00 26.72 256 LEU A N 1
ATOM 2054 C CA . LEU A 1 256 ? -10.749 -19.051 21.570 1.00 26.72 256 LEU A CA 1
ATOM 2055 C C . LEU A 1 256 ? -12.180 -19.383 22.010 1.00 26.72 256 LEU A C 1
ATOM 2057 O O . LEU A 1 256 ? -12.541 -20.550 22.143 1.00 26.72 256 LEU A O 1
ATOM 2061 N N . GLN A 1 257 ? -13.004 -18.357 22.182 1.00 21.78 257 GLN A N 1
ATOM 2062 C CA . GLN A 1 257 ? -14.424 -18.455 21.899 1.00 21.78 257 GLN A CA 1
ATOM 2063 C C . GLN A 1 257 ? -14.775 -17.363 20.901 1.00 21.78 257 GLN A C 1
ATOM 2065 O O . GLN A 1 257 ? -14.925 -16.190 21.214 1.00 21.78 257 GLN A O 1
ATOM 2070 N N . THR A 1 258 ? -14.868 -17.804 19.652 1.00 31.23 258 THR A N 1
ATOM 2071 C CA . THR A 1 258 ? -15.563 -17.133 18.564 1.00 31.23 258 THR A CA 1
ATOM 2072 C C . THR A 1 258 ? -16.884 -16.551 19.059 1.00 31.23 258 THR A C 1
ATOM 2074 O O . THR A 1 258 ? -17.819 -17.298 19.351 1.00 31.23 258 THR A O 1
ATOM 2077 N N . SER A 1 259 ? -16.982 -15.230 19.140 1.00 21.84 259 SER A N 1
ATOM 2078 C CA . SER A 1 259 ? -18.257 -14.516 19.152 1.00 21.84 259 SER A CA 1
ATOM 2079 C C . SER A 1 259 ? -18.050 -13.137 18.542 1.00 21.84 259 SER A C 1
ATOM 2081 O O . SER A 1 259 ? -17.532 -12.205 19.143 1.00 21.84 259 SER A O 1
ATOM 2083 N N . THR A 1 260 ? -18.407 -13.080 17.268 1.00 27.78 260 THR A N 1
ATOM 2084 C CA . THR A 1 260 ? -18.435 -11.932 16.376 1.00 27.78 260 THR A CA 1
ATOM 2085 C C . THR A 1 260 ? -19.092 -10.726 17.036 1.00 27.78 260 THR A C 1
ATOM 2087 O O . THR A 1 260 ? -20.263 -10.795 17.404 1.00 27.78 260 THR A O 1
ATOM 2090 N N . LEU A 1 261 ? -18.385 -9.599 17.121 1.00 24.61 261 LEU A N 1
ATOM 2091 C CA . LEU A 1 261 ? -18.984 -8.339 17.548 1.00 24.61 261 LEU A CA 1
ATOM 2092 C C . LEU A 1 261 ? -18.884 -7.294 16.434 1.00 24.61 261 LEU A C 1
ATOM 2094 O O . LEU A 1 261 ? -17.869 -6.648 16.172 1.00 24.61 261 LEU A O 1
ATOM 2098 N N . TYR A 1 262 ? -20.008 -7.236 15.724 1.00 24.00 262 TYR A N 1
ATOM 2099 C CA . TYR A 1 262 ? -20.325 -6.367 14.609 1.00 24.00 262 TYR A CA 1
ATOM 2100 C C . TYR A 1 262 ? -20.512 -4.918 15.064 1.00 24.00 262 TYR A C 1
ATOM 2102 O O . TYR A 1 262 ? -21.278 -4.639 15.982 1.00 24.00 262 TYR A O 1
ATOM 2110 N N . LEU A 1 263 ? -19.932 -3.981 14.312 1.00 25.08 263 LEU A N 1
ATOM 2111 C CA . LEU A 1 263 ? -20.469 -2.623 14.226 1.00 25.08 263 LEU A CA 1
ATOM 2112 C C . LEU A 1 263 ? -21.404 -2.606 13.004 1.00 25.08 263 LEU A C 1
ATOM 2114 O O . LEU A 1 263 ? -20.984 -2.283 11.895 1.00 25.08 263 LEU A O 1
ATOM 2118 N N . GLU A 1 264 ? -22.648 -3.067 13.170 1.00 24.59 264 GLU A N 1
ATOM 2119 C CA . GLU A 1 264 ? -23.652 -3.028 12.100 1.00 24.59 264 GLU A CA 1
ATOM 2120 C C . GLU A 1 264 ? -24.154 -1.597 11.884 1.00 24.59 264 GLU A C 1
ATOM 2122 O O . GLU A 1 264 ? -25.019 -1.085 12.604 1.00 24.59 264 GLU A O 1
ATOM 2127 N N . MET A 1 265 ? -23.664 -0.964 10.825 1.00 24.48 265 MET A N 1
ATOM 2128 C CA . MET A 1 265 ? -24.207 0.288 10.318 1.00 24.48 265 MET A CA 1
ATOM 2129 C C . MET A 1 265 ? -25.332 -0.005 9.316 1.00 24.48 265 MET A C 1
ATOM 2131 O O . MET A 1 265 ? -25.114 -0.057 8.115 1.00 24.48 265 MET A O 1
ATOM 2135 N N . TYR A 1 266 ? -26.567 -0.191 9.796 1.00 22.95 266 TYR A N 1
ATOM 2136 C CA . TYR A 1 266 ? -27.741 -0.021 8.925 1.00 22.95 266 TYR A CA 1
ATOM 2137 C C . TYR A 1 266 ? -28.257 1.408 9.030 1.00 22.95 266 TYR A C 1
ATOM 2139 O O . TYR A 1 266 ? -28.692 1.827 10.103 1.00 22.95 266 TYR A O 1
ATOM 2147 N N . THR A 1 267 ? -28.321 2.107 7.900 1.00 28.94 267 THR A N 1
ATOM 2148 C CA . THR A 1 267 ? -29.235 3.236 7.719 1.00 28.94 267 THR A CA 1
ATOM 2149 C C . THR A 1 267 ? -30.398 2.787 6.840 1.00 28.94 267 THR A C 1
ATOM 2151 O O . THR A 1 267 ? -30.238 2.315 5.714 1.00 28.94 267 THR A O 1
ATOM 2154 N N . ARG A 1 268 ? -31.606 2.871 7.403 1.00 24.17 268 ARG A N 1
ATOM 2155 C CA . ARG A 1 268 ? -32.860 2.601 6.705 1.00 24.17 268 ARG A CA 1
ATOM 2156 C C . ARG A 1 268 ? -33.374 3.918 6.126 1.00 24.17 268 ARG A C 1
ATOM 2158 O O . ARG A 1 268 ? -33.482 4.900 6.853 1.00 24.17 268 ARG A O 1
ATOM 2165 N N . ASN A 1 269 ? -33.784 3.841 4.862 1.00 28.05 269 ASN A N 1
ATOM 2166 C CA . ASN A 1 269 ? -34.598 4.783 4.086 1.00 28.05 269 ASN A CA 1
ATOM 2167 C C . ASN A 1 269 ? -33.834 5.774 3.205 1.00 28.05 269 ASN A C 1
ATOM 2169 O O . ASN A 1 269 ? -33.350 6.816 3.635 1.00 28.05 269 ASN A O 1
ATOM 2173 N N . GLY A 1 270 ? -33.841 5.448 1.911 1.00 33.94 270 GLY A N 1
ATOM 2174 C CA . GLY A 1 270 ? -33.610 6.415 0.859 1.00 33.94 270 GLY A CA 1
ATOM 2175 C C . GLY A 1 270 ? -34.689 7.493 0.845 1.00 33.94 270 GLY A C 1
ATOM 2176 O O . GLY A 1 270 ? -35.871 7.211 1.017 1.00 33.94 270 GLY A O 1
ATOM 2177 N N . LEU A 1 271 ? -34.246 8.714 0.570 1.00 24.83 271 LEU A N 1
ATOM 2178 C CA . LEU A 1 271 ? -34.996 9.758 -0.113 1.00 24.83 271 LEU A CA 1
ATOM 2179 C C . LEU A 1 271 ? -33.976 10.699 -0.767 1.00 24.83 271 LEU A C 1
ATOM 2181 O O . LEU A 1 271 ? -33.022 11.152 -0.141 1.00 24.83 271 LEU A O 1
ATOM 2185 N N . ARG A 1 272 ? -34.159 10.909 -2.073 1.00 29.66 272 ARG A N 1
ATOM 2186 C CA . ARG A 1 272 ? -33.386 11.817 -2.928 1.00 29.66 272 ARG A CA 1
ATOM 2187 C C . ARG A 1 272 ? -33.535 13.274 -2.479 1.00 29.66 272 ARG A C 1
ATOM 2189 O O . ARG A 1 272 ? -34.659 13.733 -2.325 1.00 29.66 272 ARG A O 1
ATOM 2196 N N . ALA A 1 273 ? -32.421 13.999 -2.471 1.00 24.20 273 ALA A N 1
ATOM 2197 C CA . ALA A 1 273 ? -32.210 15.388 -2.914 1.00 24.20 273 ALA A CA 1
ATOM 2198 C C . ALA A 1 273 ? -30.730 15.673 -2.600 1.00 24.20 273 ALA A C 1
ATOM 2200 O O . ALA A 1 273 ? -30.263 15.280 -1.544 1.00 24.20 273 ALA A O 1
ATOM 2201 N N . GLY A 1 274 ? -29.870 16.253 -3.419 1.00 22.52 274 GLY A N 1
ATOM 2202 C CA . GLY A 1 274 ? -29.961 17.042 -4.630 1.00 22.52 274 GLY A CA 1
ATOM 2203 C C . GLY A 1 274 ? -28.509 17.412 -4.957 1.00 22.52 274 GLY A C 1
ATOM 2204 O O . GLY A 1 274 ? -27.659 17.494 -4.075 1.00 22.52 274 GLY A O 1
ATOM 2205 N N . THR A 1 275 ? -28.201 17.539 -6.235 1.00 26.66 275 THR A N 1
ATOM 2206 C CA . THR A 1 275 ? -26.892 17.941 -6.752 1.00 26.66 275 THR A CA 1
ATOM 2207 C C . THR A 1 275 ? -26.479 19.324 -6.252 1.00 26.66 275 THR A C 1
ATOM 2209 O O . THR A 1 275 ? -27.194 20.283 -6.527 1.00 26.66 275 THR A O 1
ATOM 2212 N N . THR A 1 276 ? -25.281 19.451 -5.680 1.00 21.77 276 THR A N 1
ATOM 2213 C CA . THR A 1 276 ? -24.476 20.679 -5.770 1.00 21.77 276 THR A CA 1
ATOM 2214 C C . THR A 1 276 ? -22.991 20.336 -5.840 1.00 21.77 276 THR A C 1
ATOM 2216 O O . THR A 1 276 ? -22.371 19.851 -4.900 1.00 21.77 276 THR A O 1
ATOM 2219 N N . SER A 1 277 ? -22.444 20.592 -7.026 1.00 24.22 277 SER A N 1
ATOM 2220 C CA . SER A 1 277 ? -21.021 20.735 -7.309 1.00 24.22 277 SER A CA 1
ATOM 2221 C C . SER A 1 277 ? -20.448 21.902 -6.508 1.00 24.22 277 SER A C 1
ATOM 2223 O O . SER A 1 277 ? -21.008 22.993 -6.564 1.00 24.22 277 SER A O 1
ATOM 2225 N N . PHE A 1 278 ? -19.288 21.707 -5.885 1.00 23.31 278 PHE A N 1
ATOM 2226 C CA . PHE A 1 278 ? -18.319 22.783 -5.696 1.00 23.31 278 PHE A CA 1
ATOM 2227 C C . PHE A 1 278 ? -16.928 22.273 -6.063 1.00 23.31 278 PHE A C 1
ATOM 2229 O O . PHE A 1 278 ? -16.240 21.617 -5.287 1.00 23.31 278 PHE A O 1
ATOM 2236 N N . ALA A 1 279 ? -16.540 22.590 -7.296 1.00 22.11 279 ALA A N 1
ATOM 2237 C CA . ALA A 1 279 ? -15.152 22.806 -7.644 1.00 22.11 279 ALA A CA 1
ATOM 2238 C C . ALA A 1 279 ? -14.636 24.007 -6.844 1.00 22.11 279 ALA A C 1
ATOM 2240 O O . ALA A 1 279 ? -15.278 25.055 -6.853 1.00 22.11 279 ALA A O 1
ATOM 2241 N N . SER A 1 280 ? -13.491 23.859 -6.183 1.00 20.61 280 SER A N 1
ATOM 2242 C CA . SER A 1 280 ? -12.416 24.856 -6.188 1.00 20.61 280 SER A CA 1
ATOM 2243 C C . SER A 1 280 ? -11.244 24.324 -5.367 1.00 20.61 280 SER A C 1
ATOM 2245 O O . SER A 1 280 ? -11.375 24.149 -4.157 1.00 20.61 280 SER A O 1
ATOM 2247 N N . LYS A 1 281 ? -10.100 24.103 -6.012 1.00 22.84 281 LYS A N 1
ATOM 2248 C CA . LYS A 1 281 ? -8.931 24.963 -5.802 1.00 22.84 281 LYS A CA 1
ATOM 2249 C C . LYS A 1 281 ? -7.802 24.578 -6.758 1.00 22.84 281 LYS A C 1
ATOM 2251 O O . LYS A 1 281 ? -7.477 23.403 -6.904 1.00 22.84 281 LYS A O 1
ATOM 2256 N N . MET A 1 282 ? -7.315 25.618 -7.435 1.00 29.84 282 MET A N 1
ATOM 2257 C CA . MET A 1 282 ? -5.944 25.742 -7.928 1.00 29.84 282 MET A CA 1
ATOM 2258 C C . MET A 1 282 ? -4.946 25.516 -6.795 1.00 29.84 282 MET A C 1
ATOM 2260 O O . MET A 1 282 ? -5.306 25.865 -5.644 1.00 29.84 282 MET A O 1
#

Sequence (282 aa):
MLLNADDLDAMWVCLRENCVIDDATGAEKMNYEDFCHIATVCTEQIGQKCKRFFSPSNFMKFEKDDSGRIAILPFYLYVMRTVSLTQARIDMSELDEDSDGFLQPHEMEAYIRGLIPNLAQLRDMPTAFVQMFCRIAARKFFFFCDPHKRGKACIKKVLLSNCLQELMELHQESEEEVTDVEQAENWFSLTSAQRICDMFLALDKDTNSTLSKQELKEYADGTLTEIFIERVFDEHVRRSKVGDALILMEGGSLQLQTSTLYLEMYTRNGLRAGTTSFASKM

Secondary structure (DSSP, 8-state):
----HHHHHHHHHHHHHTPEE-TTT--EEE-HHHHHHHHHHHHHHT-GGGTTTS-HHHHTTS---TTS-EEHHHHHHHHHHHHHHHHHHHHHHHH-TT-SSEE-HHHHHHHHHHHGGG-GGGTT--GGGHHHHHHHHHHHHHHHH-TT--S-EEHHHHHTSHHHHHHHHTT---SS---HHHHHHSTTSHHHHHHHHHHHHHH-SS-SSS--HHHHTTGGGGTS-HHHHHHHHHHHS---SSS--------S------------------------------

Mean predicted aligned error: 10.76 Å

Nearest PDB structures (foldseek):
  4i5n-assembly1_B  TM=5.610E-01  e=1.083E-05  Homo sapiens